Protein 9K2H (pdb70)

Secondary structure (DSSP, 8-state):
-HHHHHHHHHHHHHHHHHHHHHHHHHHHHHHHHHH-HHHHHHHHHHHHHHTT-BPPPHHHHHHHHHHHHHHHHHH--HHHHHHHHHHHHT--HHHHHHHHHHHHHHTT--S-----HHHHHHHHHHHHSS--HHHHHHHHHTSGGGBHHHHHHHHHHHHHTS--HHHHHHHHHHHHHHHH-TTHHHHHHHTTT-

Radius of gyration: 16.7 Å; Cα contacts (8 Å, |Δi|>4): 243; chains: 1; bounding box: 49×32×44 Å

B-factor: mean 91.22, std 23.91, range [51.84, 195.27]

Foldseek 3Di:
DVVVVVVVVVVVVVVLLVVLVVLLVVLLVVCCVQQRDLLSVLLVVLLVLQQPAFWDDLVQLVVLVVVVVVVCCVPDDLVLLVLLLVQLVQFDQVQLQSQLQSQLSNSPNPDDADRPNVLSVVVSVCSNPVDCSVSSVVLQVQQVVRRLSSNSSSLSSSVVRGPSHLVSSLSSSCSSCSTRPSPSNVVSCVSPVD

Organism: Shigella sonnei (NCBI:txid624)

Solvent-accessible surface area: 9493 Å² total; per-residue (Å²): 143,110,172,85,44,76,82,113,103,109,123,87,82,92,40,62,76,111,77,0,92,133,31,13,40,45,1,35,136,51,2,122,112,80,33,26,132,118,0,3,67,10,0,87,87,0,2,76,51,0,74,88,82,104,3,48,46,22,85,70,0,14,78,9,3,57,144,3,51,76,46,2,59,164,156,51,78,83,128,44,12,92,64,6,0,145,18,0,74,73,10,67,77,94,110,1,10,74,22,5,77,31,0,0,53,22,7,57,18,141,34,186,19,106,53,38,44,54,0,0,52,17,2,18,111,0,1,72,74,61,89,9,140,53,3,0,76,64,1,58,80,15,7,60,77,84,25,0,6,1,0,0,0,1,0,2,0,0,4,52,27,8,103,9,32,66,22,0,0,0,4,6,1,0,2,2,0,0,0,0,37,63,146,15,15,88,68,0,11,121,34,17,57,87

Nearest PDB structures (foldseek):
  9k2h-assembly1_A  TM=1.005E+00  e=9.685E-27  Shigella flexneri 2b
  6thk-assembly1_A  TM=9.189E-01  e=2.395E-13  Pseudomonas aeruginosa PAO1
  1cii-assembly1_A  TM=9.246E-01  e=3.395E-12  Escherichia coli
  2i88-assembly1_A  TM=9.229E-01  e=9.626E-10  Escherichia coli
  3few-assembly1_X  TM=7.594E-01  e=4.292E-05  Escherichia coli

Sequence (194 aa):
NQKIAEEKRKRDEINMVKDAIKLTSDFYRTIYDEFGKQASELAKELASVSQGKQIKSVDDALNAFDKFRNNLNKKYNIQDRMAISKALEAINQVHMAENFKLFSKAFGFTGKVIDRYDVAVELQKAVKTDNWRPFFVKLESLAAGRAASAVTAWAFSVMLGTPVGILGFAIIMAAVSALVNDKFIEQVNKLIGI

InterPro domains:
  IPR000293 Channel forming colicin, C-terminal cytotoxic [PF01024] (440-623)
  IPR000293 Channel forming colicin, C-terminal cytotoxic [PR00280] (484-499)
  IPR000293 Channel forming colicin, C-terminal cytotoxic [PR00280] (503-519)
  IPR000293 Channel forming colicin, C-terminal cytotoxic [PR00280] (561-574)
  IPR000293 Channel forming colicin, C-terminal cytotoxic [PR00280] (575-593)
  IPR000293 Channel forming colicin, C-terminal cytotoxic [PS00276] (561-572)
  IPR014739 Channel forming colicin, N-terminal domain superfamily [SSF58096] (23-448)
  IPR014740 Channel forming colicin, central receptor recognition [PF11504] (282-353)
  IPR038283 Channel forming colicin, C-terminal domain superfamily [G3DSA:1.10.490.30] (468-623)

Structure (mmCIF, N/CA/C/O backbone):
data_9K2H
#
_entry.id   9K2H
#
_cell.length_a   90.742
_cell.length_b   90.742
_cell.length_c   113.391
_cell.angle_alpha   90.000
_cell.angle_beta   90.000
_cell.angle_gamma   90.000
#
_symmetry.space_group_name_H-M   'I 41'
#
loop_
_atom_site.group_PDB
_atom_site.id
_atom_site.type_symbol
_atom_site.label_atom_id
_atom_site.label_alt_id
_atom_site.label_comp_id
_atom_site.label_asym_id
_atom_site.label_entity_id
_atom_site.label_seq_id
_atom_site.pdbx_PDB_ins_code
_atom_site.Cartn_x
_atom_site.Cartn_y
_atom_site.Cartn_z
_atom_site.occupancy
_atom_site.B_iso_or_equiv
_atom_site.auth_seq_id
_atom_site.auth_comp_id
_atom_site.auth_asym_id
_atom_site.auth_atom_id
_atom_site.pdbx_PDB_model_num
ATOM 1 N N . ASN A 1 2 ? -15.25802 -2.96735 -45.88921 1.000 185.02460 433 ASN A N 1
ATOM 2 C CA . ASN A 1 2 ? -15.08830 -3.43181 -44.51853 1.000 183.26228 433 ASN A CA 1
ATOM 3 C C . ASN A 1 2 ? -13.62289 -3.37321 -44.06571 1.000 186.37828 433 ASN A C 1
ATOM 4 O O . ASN A 1 2 ? -13.26736 -3.91356 -43.00888 1.000 187.74231 433 ASN A O 1
ATOM 9 N N . GLN A 1 3 ? -12.76656 -2.73161 -44.86955 1.000 188.60558 434 GLN A N 1
ATOM 10 C CA . GLN A 1 3 ? -11.39955 -2.46398 -44.42054 1.000 188.30912 434 GLN A CA 1
ATOM 11 C C . GLN A 1 3 ? -11.39706 -1.43924 -43.28976 1.000 185.92634 434 GLN A C 1
ATOM 12 O O . GLN A 1 3 ? -10.57496 -1.52304 -42.36560 1.000 181.12414 434 GLN A O 1
ATOM 18 N N . LYS A 1 4 ? -12.33186 -0.48031 -43.34289 1.000 186.18406 435 LYS A N 1
ATOM 19 C CA . LYS A 1 4 ? -12.51376 0.48734 -42.26281 1.000 178.40542 435 LYS A CA 1
ATOM 20 C C . LYS A 1 4 ? -12.69838 -0.21199 -40.92060 1.000 174.34885 435 LYS A C 1
ATOM 21 O O . LYS A 1 4 ? -12.04185 0.12875 -39.93139 1.000 175.60068 435 LYS A O 1
ATOM 27 N N . ILE A 1 5 ? -13.58042 -1.21328 -40.88148 1.000 174.14817 436 ILE A N 1
ATOM 28 C CA . ILE A 1 5 ? -13.85059 -1.95731 -39.65248 1.000 171.44670 436 ILE A CA 1
ATOM 29 C C . ILE A 1 5 ? -12.63181 -2.78427 -39.24379 1.000 171.02869 436 ILE A C 1
ATOM 30 O O . ILE A 1 5 ? -12.31900 -2.92024 -38.04830 1.000 166.70823 436 ILE A O 1
ATOM 35 N N . ALA A 1 6 ? -11.90969 -3.32647 -40.23266 1.000 170.80822 437 ALA A N 1
ATOM 36 C CA . ALA A 1 6 ? -10.77842 -4.20497 -39.94663 1.000 168.26895 437 ALA A CA 1
ATOM 37 C C . ALA A 1 6 ? -9.60858 -3.44129 -39.33927 1.000 164.74608 437 ALA A C 1
ATOM 38 O O . ALA A 1 6 ? -8.99320 -3.91304 -38.37975 1.000 160.36510 437 ALA A O 1
ATOM 40 N N . GLU A 1 7 ? -9.26880 -2.27722 -39.89771 1.000 168.89327 438 GLU A N 1
ATOM 41 C CA . GLU A 1 7 ? -8.24651 -1.43351 -39.28402 1.000 167.93329 438 GLU A CA 1
ATOM 42 C C . GLU A 1 7 ? -8.61153 -1.07530 -37.84722 1.000 164.70757 438 GLU A C 1
ATOM 43 O O . GLU A 1 7 ? -7.74650 -1.06640 -36.95994 1.000 156.18033 438 GLU A O 1
ATOM 49 N N . GLU A 1 8 ? -9.88704 -0.75889 -37.60908 1.000 174.41742 439 GLU A N 1
ATOM 50 C CA . GLU A 1 8 ? -10.34374 -0.40981 -36.27050 1.000 168.52336 439 GLU A CA 1
ATOM 51 C C . GLU A 1 8 ? -10.11044 -1.55779 -35.29846 1.000 168.15127 439 GLU A C 1
ATOM 52 O O . GLU A 1 8 ? -9.56907 -1.35915 -34.20280 1.000 163.14226 439 GLU A O 1
ATOM 58 N N . LYS A 1 9 ? -10.51873 -2.77141 -35.68281 1.000 163.79980 440 LYS A N 1
ATOM 59 C CA . LYS A 1 9 ? -10.33489 -3.91627 -34.79383 1.000 157.03593 440 LYS A CA 1
ATOM 60 C C . LYS A 1 9 ? -8.86174 -4.25742 -34.61929 1.000 144.73288 440 LYS A C 1
ATOM 61 O O . LYS A 1 9 ? -8.44577 -4.67131 -33.53502 1.000 141.65079 440 LYS A O 1
ATOM 67 N N . ARG A 1 10 ? -8.05791 -4.08055 -35.66915 1.000 149.31229 441 ARG A N 1
ATOM 68 C CA . ARG A 1 10 ? -6.62381 -4.33429 -35.56608 1.000 147.64660 441 ARG A CA 1
ATOM 69 C C . ARG A 1 10 ? -5.98000 -3.40166 -34.54968 1.000 146.11318 441 ARG A C 1
ATOM 70 O O . ARG A 1 10 ? -5.19064 -3.83225 -33.69691 1.000 144.26286 441 ARG A O 1
ATOM 78 N N . LYS A 1 11 ? -6.32832 -2.11618 -34.60894 1.000 152.14611 442 LYS A N 1
ATOM 79 C CA . LYS A 1 11 ? -5.73968 -1.16772 -33.67321 1.000 148.50277 442 LYS A CA 1
ATOM 80 C C . LYS A 1 11 ? -6.25853 -1.39469 -32.25257 1.000 143.52945 442 LYS A C 1
ATOM 81 O O . LYS A 1 11 ? -5.47770 -1.33132 -31.29384 1.000 139.84186 442 LYS A O 1
ATOM 87 N N . ARG A 1 12 ? -7.56027 -1.68794 -32.08973 1.000 141.28950 443 ARG A N 1
ATOM 88 C CA . ARG A 1 12 ? -8.08141 -1.95702 -30.74681 1.000 134.24084 443 ARG A CA 1
ATOM 89 C C . ARG A 1 12 ? -7.42465 -3.19362 -30.14151 1.000 127.12709 443 ARG A C 1
ATOM 90 O O . ARG A 1 12 ? -7.09622 -3.20638 -28.95029 1.000 128.83736 443 ARG A O 1
ATOM 98 N N . ASP A 1 13 ? -7.17421 -4.22341 -30.95228 1.000 132.35153 444 ASP A N 1
ATOM 99 C CA . ASP A 1 13 ? -6.51414 -5.41928 -30.43677 1.000 127.76309 444 ASP A CA 1
ATOM 100 C C . ASP A 1 13 ? -5.05615 -5.15283 -30.09252 1.000 123.80439 444 ASP A C 1
ATOM 101 O O . ASP A 1 13 ? -4.55504 -5.66640 -29.08669 1.000 118.16282 444 ASP A O 1
ATOM 106 N N . GLU A 1 14 ? -4.34889 -4.36952 -30.91551 1.000 126.14712 445 GLU A N 1
ATOM 107 C CA . GLU A 1 14 ? -2.96137 -4.05237 -30.58268 1.000 127.44233 445 GLU A CA 1
ATOM 108 C C . GLU A 1 14 ? -2.88169 -3.23524 -29.29664 1.000 123.12407 445 GLU A C 1
ATOM 109 O O . GLU A 1 14 ? -2.00413 -3.46678 -28.45136 1.000 120.67756 445 GLU A O 1
ATOM 115 N N . ILE A 1 15 ? -3.81183 -2.29422 -29.11747 1.000 125.32664 446 ILE A N 1
ATOM 116 C CA . ILE A 1 15 ? -3.86142 -1.51097 -27.88325 1.000 119.75445 446 ILE A CA 1
ATOM 117 C C . ILE A 1 15 ? -4.08454 -2.41665 -26.68070 1.000 110.82081 446 ILE A C 1
ATOM 118 O O . ILE A 1 15 ? -3.35847 -2.34381 -25.68363 1.000 108.82999 446 ILE A O 1
ATOM 123 N N . ASN A 1 16 ? -5.11807 -3.25762 -26.74259 1.000 111.18485 447 ASN A N 1
ATOM 124 C CA . ASN A 1 16 ? -5.40339 -4.14130 -25.62324 1.000 104.22694 447 ASN A CA 1
ATOM 125 C C . ASN A 1 16 ? -4.26805 -5.11627 -25.38763 1.000 107.66111 447 ASN A C 1
ATOM 126 O O . ASN A 1 16 ? -4.05574 -5.54985 -24.25536 1.000 107.39992 447 ASN A O 1
ATOM 131 N N . MET A 1 17 ? -3.51084 -5.45442 -26.43083 1.000 109.79705 448 MET A N 1
ATOM 132 C CA . MET A 1 17 ? -2.32066 -6.27096 -26.22771 1.000 107.01021 448 MET A CA 1
ATOM 133 C C . MET A 1 17 ? -1.28219 -5.51603 -25.41346 1.000 100.10750 448 MET A C 1
ATOM 134 O O . MET A 1 17 ? -0.68062 -6.08007 -24.49148 1.000 99.38393 448 MET A O 1
ATOM 139 N N . VAL A 1 18 ? -1.06380 -4.23837 -25.73575 1.000 101.00248 449 VAL A N 1
ATOM 140 C CA . VAL A 1 18 ? -0.14365 -3.43170 -24.93308 1.000 103.06697 449 VAL A CA 1
ATOM 141 C C . VAL A 1 18 ? -0.63055 -3.33964 -23.48504 1.000 103.09123 449 VAL A C 1
ATOM 142 O O . VAL A 1 18 ? 0.16135 -3.42748 -22.52748 1.000 98.54877 449 VAL A O 1
ATOM 146 N N . LYS A 1 19 ? -1.94067 -3.15975 -23.30675 1.000 102.86406 450 LYS A N 1
ATOM 147 C CA . LYS A 1 19 ? -2.51371 -3.09634 -21.96561 1.000 100.95369 450 LYS A CA 1
ATOM 148 C C . LYS A 1 19 ? -2.23018 -4.38322 -21.19197 1.000 99.06591 450 LYS A C 1
ATOM 149 O O . LYS A 1 19 ? -1.75631 -4.34452 -20.04638 1.000 105.09666 450 LYS A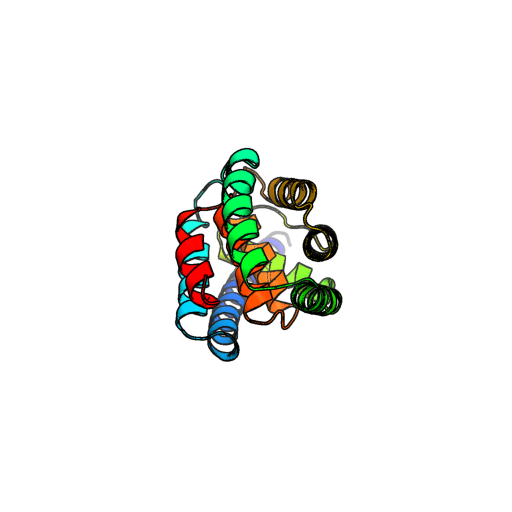 O 1
ATOM 155 N N . ASP A 1 20 ? -2.47937 -5.53640 -21.81806 1.000 97.09639 451 ASP A N 1
ATOM 156 C CA . ASP A 1 20 ? -2.18972 -6.81171 -21.16662 1.000 97.76117 451 ASP A CA 1
ATOM 157 C C . ASP A 1 20 ? -0.70910 -6.95101 -20.85285 1.000 96.11358 451 ASP A C 1
ATOM 158 O O . ASP A 1 20 ? -0.34456 -7.50822 -19.81477 1.000 95.85934 451 ASP A O 1
ATOM 163 N N . ALA A 1 21 ? 0.15836 -6.48076 -21.75396 1.000 96.92424 452 ALA A N 1
ATOM 164 C CA . ALA A 1 21 ? 1.59651 -6.55995 -21.51188 1.000 97.79014 452 ALA A CA 1
ATOM 165 C C . ALA A 1 21 ? 1.98754 -5.78483 -20.25219 1.000 97.81538 452 ALA A C 1
ATOM 166 O O . ALA A 1 21 ? 2.77246 -6.27053 -19.42343 1.000 93.12403 452 ALA A O 1
ATOM 168 N N . ILE A 1 22 ? 1.43009 -4.58549 -20.08143 1.000 97.87612 453 ILE A N 1
ATOM 169 C CA . ILE A 1 22 ? 1.73000 -3.80948 -18.88088 1.000 98.30717 453 ILE A CA 1
ATOM 170 C C . ILE A 1 22 ? 1.19659 -4.51703 -17.63763 1.000 101.89722 453 ILE A C 1
ATOM 171 O O . ILE A 1 22 ? 1.86954 -4.56877 -16.59111 1.000 102.10785 453 ILE A O 1
ATOM 176 N N . LYS A 1 23 ? -0.02291 -5.06600 -17.72396 1.000 100.30897 454 LYS A N 1
ATOM 177 C CA . LYS A 1 23 ? -0.58092 -5.77326 -16.57097 1.000 99.65740 454 LYS A CA 1
ATOM 178 C C . LYS A 1 23 ? 0.27154 -6.98454 -16.21373 1.000 97.93355 454 LYS A C 1
ATOM 179 O O . LYS A 1 23 ? 0.51617 -7.26356 -15.03307 1.000 100.19673 454 LYS A O 1
ATOM 185 N N . LEU A 1 24 ? 0.75716 -7.69481 -17.22922 1.000 96.65623 455 LEU A N 1
ATOM 186 C CA . LEU A 1 24 ? 1.58380 -8.86847 -16.99869 1.000 93.09470 455 LEU A CA 1
ATOM 187 C C . LEU A 1 24 ? 2.90144 -8.49163 -16.35233 1.000 93.96037 455 LEU A C 1
ATOM 188 O O . LEU A 1 24 ? 3.37500 -9.19568 -15.45883 1.000 95.62691 455 LEU A O 1
ATOM 193 N N . THR A 1 25 ? 3.51259 -7.38246 -16.77931 1.000 92.58454 456 THR A N 1
ATOM 194 C CA . THR A 1 25 ? 4.79958 -7.02315 -16.18611 1.000 93.78226 456 THR A CA 1
ATOM 195 C C . THR A 1 25 ? 4.63752 -6.55530 -14.73982 1.000 101.16909 456 THR A C 1
ATOM 196 O O . THR A 1 25 ? 5.47516 -6.87168 -13.88009 1.000 99.97532 456 THR A O 1
ATOM 200 N N . SER A 1 26 ? 3.56724 -5.81014 -14.44533 1.000 100.50751 457 SER A N 1
ATOM 201 C CA . SER A 1 26 ? 3.34707 -5.37645 -13.06655 1.000 100.19735 457 SER A CA 1
ATOM 202 C C . SER A 1 26 ? 3.06202 -6.56150 -12.15106 1.000 102.93610 457 SER A C 1
ATOM 203 O O . SER A 1 26 ? 3.60669 -6.64506 -11.03562 1.000 104.28589 457 SER A O 1
ATOM 206 N N . ASP A 1 27 ? 2.21467 -7.49331 -12.60645 1.000 102.14317 458 ASP A N 1
ATOM 207 C CA . ASP A 1 27 ? 2.01705 -8.72464 -11.85238 1.000 99.19992 458 ASP A CA 1
ATOM 208 C C . ASP A 1 27 ? 3.31173 -9.51007 -11.72561 1.000 96.08555 458 ASP A C 1
ATOM 209 O O . ASP A 1 27 ? 3.54597 -10.15562 -10.70057 1.000 99.36152 458 ASP A O 1
ATOM 214 N N . PHE A 1 28 ? 4.17687 -9.44813 -12.73590 1.000 94.46937 459 PHE A N 1
ATOM 215 C CA . PHE A 1 28 ? 5.44169 -10.16236 -12.65331 1.000 92.83637 459 PHE A CA 1
ATOM 216 C C . PHE A 1 28 ? 6.32292 -9.58589 -11.55251 1.000 94.92209 459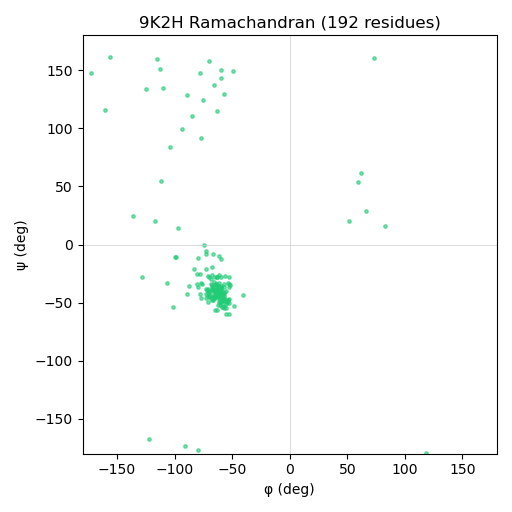 PHE A C 1
ATOM 217 O O . PHE A 1 28 ? 6.92681 -10.32854 -10.76434 1.000 91.01930 459 PHE A O 1
ATOM 225 N N . TYR A 1 29 ? 6.42340 -8.25871 -11.49530 1.000 98.19997 460 TYR A N 1
ATOM 226 C CA . TYR A 1 29 ? 7.27270 -7.65056 -10.47718 1.000 98.85787 460 TYR A CA 1
ATOM 227 C C . TYR A 1 29 ? 6.71225 -7.89307 -9.08238 1.000 100.71218 460 TYR A C 1
ATOM 228 O O . TYR A 1 29 ? 7.47765 -8.11466 -8.13170 1.000 99.52604 460 TYR A O 1
ATOM 237 N N . ARG A 1 30 ? 5.37705 -7.87958 -8.94186 1.000 104.20128 461 ARG A N 1
ATOM 238 C CA . ARG A 1 30 ? 4.77520 -8.22834 -7.65277 1.000 105.22733 461 ARG A CA 1
ATOM 239 C C . ARG A 1 30 ? 5.07822 -9.67968 -7.27837 1.000 106.90366 461 ARG A C 1
ATOM 240 O O . ARG A 1 30 ? 5.40876 -9.97753 -6.12589 1.000 106.94924 461 ARG A O 1
ATOM 248 N N . THR A 1 31 ? 4.99649 -10.59593 -8.24621 1.000 97.21048 462 THR A N 1
ATOM 249 C CA . THR A 1 31 ? 5.34880 -11.99172 -7.99725 1.000 94.85098 462 THR A CA 1
ATOM 250 C C . THR A 1 31 ? 6.78581 -12.11231 -7.49095 1.000 93.30112 462 THR A C 1
ATOM 251 O O . THR A 1 31 ? 7.04883 -12.71356 -6.43968 1.000 92.64295 462 THR A O 1
ATOM 255 N N . ILE A 1 32 ? 7.73189 -11.54736 -8.24912 1.000 95.75241 463 ILE A N 1
ATOM 256 C CA . ILE A 1 32 ? 9.14634 -11.63130 -7.88395 1.000 92.08375 463 ILE A CA 1
ATOM 257 C C . ILE A 1 32 ? 9.37131 -11.05144 -6.49632 1.000 91.17880 463 ILE A C 1
ATOM 258 O O . ILE A 1 32 ? 10.13595 -11.59982 -5.69005 1.000 90.12399 463 ILE A O 1
ATOM 263 N N . TYR A 1 33 ? 8.70179 -9.93871 -6.19186 1.000 92.55888 464 TYR A N 1
ATOM 264 C CA . TYR A 1 33 ? 8.77034 -9.38652 -4.84648 1.000 91.74515 464 TYR A CA 1
ATOM 265 C C . TYR A 1 33 ? 8.28225 -10.39417 -3.81640 1.000 90.81457 464 TYR A C 1
ATOM 266 O O . TYR A 1 33 ? 8.90523 -10.55901 -2.76384 1.000 93.10162 464 TYR A O 1
ATOM 275 N N . ASP A 1 34 ? 7.18980 -11.10378 -4.11713 1.000 90.56459 465 ASP A N 1
ATOM 276 C C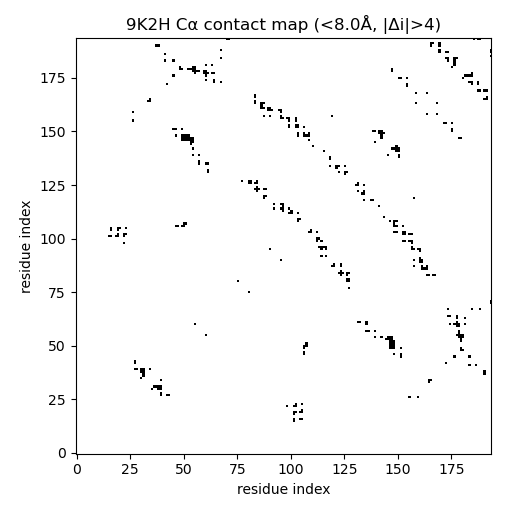A . ASP A 1 34 ? 6.56328 -11.95919 -3.11001 1.000 88.36028 465 ASP A CA 1
ATOM 277 C C . ASP A 1 34 ? 7.38845 -13.20609 -2.81390 1.000 90.61410 465 ASP A C 1
ATOM 278 O O . ASP A 1 34 ? 7.45704 -13.63553 -1.65490 1.000 101.20652 465 ASP A O 1
ATOM 283 N N . GLU A 1 35 ? 7.99417 -13.82616 -3.83449 1.000 92.01804 466 GLU A N 1
ATOM 284 C CA . GLU A 1 35 ? 8.72469 -15.07117 -3.58745 1.000 90.75886 466 GLU A CA 1
ATOM 285 C C . GLU A 1 35 ? 10.23420 -14.89284 -3.47481 1.000 89.01438 466 GLU A C 1
ATOM 286 O O . GLU A 1 35 ? 10.91766 -15.83310 -3.04028 1.000 87.34572 466 GLU A O 1
ATOM 292 N N . PHE A 1 36 ? 10.76309 -13.71652 -3.81932 1.000 82.46514 467 PHE A N 1
ATOM 293 C CA . PHE A 1 36 ? 12.20718 -13.51911 -3.81842 1.000 82.71687 467 PHE A CA 1
ATOM 294 C C . PHE A 1 36 ? 12.61716 -12.27889 -3.02875 1.000 80.62936 467 PHE A C 1
ATOM 295 O O . PHE A 1 36 ? 13.73216 -12.21849 -2.49995 1.000 77.79533 467 PHE A O 1
ATOM 303 N N . GLY A 1 37 ? 11.75268 -11.28028 -2.94764 1.000 77.98039 468 GLY A N 1
ATOM 304 C CA . GLY A 1 37 ? 11.99463 -10.15567 -2.06547 1.000 84.18080 468 GLY A CA 1
ATOM 305 C C . GLY A 1 37 ? 12.11426 -8.84000 -2.81043 1.000 90.15365 468 GLY A C 1
ATOM 306 O O . GLY A 1 37 ? 11.99748 -8.75743 -4.02889 1.000 93.45724 468 GLY A O 1
ATOM 307 N N . LYS A 1 38 ? 12.34796 -7.78069 -2.01638 1.000 100.62247 469 LYS A N 1
ATOM 308 C CA . LYS A 1 38 ? 12.43325 -6.42983 -2.56960 1.000 98.52061 469 LYS A CA 1
ATOM 309 C C . LYS A 1 38 ? 13.60137 -6.30741 -3.54248 1.000 98.92462 469 LYS A C 1
ATOM 310 O O . LYS A 1 38 ? 13.42234 -5.93847 -4.71197 1.000 98.20331 469 LYS A O 1
ATOM 316 N N . GLN A 1 39 ? 14.80919 -6.62096 -3.07043 1.000 97.49656 470 GLN A N 1
ATOM 317 C CA . GLN A 1 39 ? 15.98612 -6.46832 -3.90820 1.000 92.90251 470 GLN A CA 1
ATOM 318 C C . GLN A 1 39 ? 15.82780 -7.19885 -5.22867 1.000 92.67539 470 GLN A C 1
ATOM 319 O O . GLN A 1 39 ? 16.28570 -6.69937 -6.25469 1.000 95.42492 470 GLN A O 1
ATOM 325 N N . ALA A 1 40 ? 15.11808 -8.33171 -5.24226 1.000 92.57973 471 ALA A N 1
ATOM 326 C CA . ALA A 1 40 ? 14.99097 -9.11498 -6.47018 1.000 84.02695 471 ALA A CA 1
ATOM 327 C C . ALA A 1 40 ? 14.10930 -8.40762 -7.48706 1.000 94.30676 471 ALA A C 1
ATOM 328 O O . ALA A 1 40 ? 14.47572 -8.28998 -8.66386 1.000 97.99674 471 ALA A O 1
ATOM 330 N N . SER A 1 41 ? 12.92620 -7.95568 -7.06392 1.000 95.20406 472 SER A N 1
ATOM 331 C CA . SER A 1 41 ? 12.06510 -7.22349 -7.98752 1.000 95.94487 472 SER A CA 1
ATOM 332 C C . SER A 1 41 ? 12.73163 -5.93379 -8.44504 1.000 95.69670 472 SER A C 1
ATOM 333 O O . SER A 1 41 ? 12.58075 -5.53481 -9.60358 1.000 99.06339 472 SER A O 1
ATOM 336 N N . GLU A 1 42 ? 13.50415 -5.28954 -7.56414 1.000 103.46199 473 GLU A N 1
ATOM 337 C CA . GLU A 1 42 ? 14.22799 -4.09132 -7.97303 1.000 104.46345 473 GLU A CA 1
ATOM 338 C C . GLU A 1 42 ? 15.30199 -4.41940 -9.00781 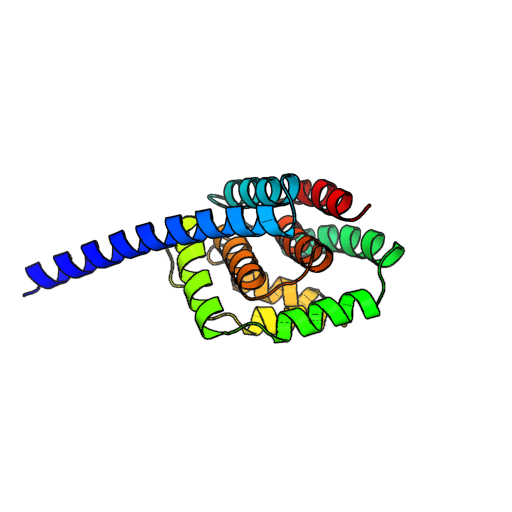1.000 108.18944 473 GLU A C 1
ATOM 339 O O . GLU A 1 42 ? 15.49080 -3.66875 -9.97332 1.000 109.95759 473 GLU A O 1
ATOM 345 N N . LEU A 1 43 ? 16.00000 -5.54710 -8.83774 1.000 99.73911 474 LEU A N 1
ATOM 346 C CA . LEU A 1 43 ? 16.95896 -6.00006 -9.84466 1.000 98.22002 474 LEU A CA 1
ATOM 347 C C . LEU A 1 43 ? 16.28417 -6.22238 -11.18378 1.000 93.11656 474 LEU A C 1
ATOM 348 O O . LEU A 1 43 ? 16.77118 -5.76473 -12.22211 1.000 89.54149 474 LEU A O 1
ATOM 353 N N . ALA A 1 44 ? 15.17823 -6.96473 -11.17494 1.000 94.74322 475 ALA A N 1
ATOM 354 C CA . ALA A 1 44 ? 14.47639 -7.27436 -12.41398 1.000 91.67815 475 ALA A CA 1
ATOM 355 C C . ALA A 1 44 ? 14.00233 -6.00531 -13.10492 1.000 92.08566 475 ALA A C 1
ATOM 356 O O . ALA A 1 44 ? 14.08454 -5.89178 -14.33439 1.000 91.46147 475 ALA A O 1
ATOM 358 N N . LYS A 1 45 ? 13.52616 -5.03082 -12.32654 1.000 91.96804 476 LYS A N 1
ATOM 359 C CA . LYS A 1 45 ? 13.06580 -3.77661 -12.90580 1.000 90.38281 476 LYS A CA 1
ATOM 360 C C . LYS A 1 45 ? 14.22633 -3.00101 -13.52268 1.000 95.04457 476 LYS A C 1
ATOM 361 O O . LYS A 1 45 ? 14.11945 -2.49243 -14.65055 1.000 96.28559 476 LYS A O 1
ATOM 367 N N . GLU A 1 46 ? 15.35032 -2.90243 -12.80328 1.000 98.98419 477 GLU A N 1
ATOM 368 C CA . GLU A 1 46 ? 16.49266 -2.17740 -13.35210 1.000 99.54454 477 GLU A CA 1
ATOM 369 C C . GLU A 1 46 ? 17.00386 -2.83826 -14.61685 1.000 100.23152 477 GLU A C 1
ATOM 370 O O . GLU A 1 46 ? 17.41074 -2.15396 -15.55831 1.000 100.22574 477 GLU A O 1
ATOM 376 N N . LEU A 1 47 ? 17.01797 -4.17159 -14.64525 1.000 95.66627 478 LEU A N 1
ATOM 377 C CA . LEU A 1 47 ? 17.56469 -4.87446 -15.79754 1.000 90.76308 478 LEU A CA 1
ATOM 378 C C . LEU A 1 47 ? 16.64179 -4.76987 -16.99815 1.000 90.55404 478 LEU A C 1
ATOM 379 O O . LEU A 1 47 ? 17.10921 -4.63677 -18.13420 1.000 90.84497 478 LEU A O 1
ATOM 384 N N . ALA A 1 48 ? 15.33092 -4.82659 -16.77314 1.000 87.14697 479 ALA A N 1
ATOM 385 C CA . ALA A 1 48 ? 14.41299 -4.60348 -17.87811 1.000 86.20710 479 ALA A CA 1
ATOM 386 C C . ALA A 1 48 ? 14.51486 -3.17207 -18.39056 1.000 92.54732 479 ALA A C 1
ATOM 387 O O . ALA A 1 48 ? 14.34599 -2.92324 -19.58867 1.000 100.95582 479 ALA A O 1
ATOM 389 N N . SER A 1 49 ? 14.81253 -2.21370 -17.51364 1.000 92.87438 480 SER A N 1
ATOM 390 C CA . SER A 1 49 ? 15.00515 -0.84532 -18.00224 1.000 98.54870 480 SER A CA 1
ATOM 391 C C . SER A 1 49 ? 16.30060 -0.71122 -18.79864 1.000 96.76086 480 SER A C 1
ATOM 392 O O . SER A 1 49 ? 16.32802 -0.07205 -19.85864 1.000 92.36016 480 SER A O 1
ATOM 395 N N . VAL A 1 50 ? 17.38267 -1.29836 -18.28678 1.000 100.51299 481 VAL A N 1
ATOM 396 C CA . VAL A 1 50 ? 18.67028 -1.29495 -18.97412 1.000 100.77393 481 VAL A CA 1
ATOM 397 C C . VAL A 1 50 ? 18.55251 -1.97146 -20.33727 1.000 103.29265 481 VAL A C 1
ATOM 398 O O . VAL A 1 50 ? 19.17751 -1.54217 -21.31713 1.000 105.07016 481 VAL A O 1
ATOM 402 N N . SER A 1 51 ? 17.72823 -3.01748 -20.43330 1.000 97.23201 482 SER A N 1
ATOM 403 C CA . SER A 1 51 ? 17.68094 -3.78519 -21.66973 1.000 94.27548 482 SER A CA 1
ATOM 404 C C . SER A 1 51 ? 16.82696 -3.10493 -22.74087 1.000 96.98805 482 SER A C 1
ATOM 405 O O . SER A 1 51 ? 17.16600 -3.16508 -23.93139 1.000 103.87625 482 SER A O 1
ATOM 408 N N . GLN A 1 52 ? 15.72533 -2.45985 -22.35743 1.000 92.94468 483 GLN A N 1
ATOM 409 C CA . GLN A 1 52 ? 14.99101 -1.64682 -23.31977 1.000 100.71625 483 GLN A CA 1
ATOM 410 C C . GLN A 1 52 ? 15.91254 -0.58464 -23.90618 1.000 104.11608 483 GLN A C 1
ATOM 411 O O . GLN A 1 52 ? 16.58337 0.14851 -23.17379 1.000 106.21803 483 GLN A O 1
ATOM 417 N N . GLY A 1 53 ? 15.94203 -0.49269 -25.22802 1.000 107.46388 484 GLY A N 1
ATOM 418 C CA . GLY A 1 53 ? 16.86076 0.43746 -25.85481 1.000 112.67846 484 GLY A CA 1
ATOM 419 C C . GLY A 1 53 ? 18.30590 0.14743 -25.48791 1.000 112.39247 484 GLY A C 1
ATOM 420 O O . GLY A 1 53 ? 19.02887 1.01312 -24.97523 1.000 112.01759 484 GLY A O 1
ATOM 421 N N . LYS A 1 54 ? 18.72199 -1.09479 -25.71733 1.000 110.46816 485 LYS A N 1
ATOM 422 C CA . LYS A 1 54 ? 20.12304 -1.46041 -25.62352 1.000 108.98416 485 LYS A CA 1
ATOM 423 C C . LYS A 1 54 ? 20.35276 -2.70389 -26.47187 1.000 105.89828 485 LYS A C 1
ATOM 424 O O . LYS A 1 54 ? 19.41977 -3.43795 -26.82514 1.000 98.31401 485 LYS A O 1
ATOM 430 N N . GLN A 1 55 ? 21.62512 -2.91688 -26.78494 1.000 110.71491 486 GLN A N 1
ATOM 431 C CA . GLN A 1 55 ? 22.10686 -3.98171 -27.64871 1.000 105.77918 486 GLN A CA 1
ATOM 432 C C . GLN A 1 55 ? 22.86260 -4.99148 -26.79430 1.000 104.22089 486 GLN A C 1
ATOM 433 O O . GLN A 1 55 ? 23.66795 -4.60212 -25.94194 1.000 106.96217 486 GLN A O 1
ATOM 439 N N . ILE A 1 56 ? 22.59598 -6.28119 -27.00708 1.000 93.97057 487 ILE A N 1
ATOM 440 C CA . ILE A 1 56 ? 23.30132 -7.30083 -26.24057 1.000 95.52829 487 ILE A CA 1
ATOM 441 C C . ILE A 1 56 ? 24.80920 -7.19797 -26.47912 1.000 93.84637 487 ILE A C 1
ATOM 442 O O . ILE A 1 56 ? 25.27164 -6.76745 -27.54452 1.000 92.44455 487 ILE A O 1
ATOM 447 N N . LYS A 1 57 ? 25.58279 -7.59010 -25.47059 1.000 89.77628 488 LYS A N 1
ATOM 448 C CA . LYS A 1 57 ? 27.01482 -7.73239 -25.67192 1.000 93.30916 488 LYS A CA 1
ATOM 449 C C . LYS A 1 57 ? 27.28985 -8.92852 -26.58037 1.000 90.99821 488 LYS A C 1
ATOM 450 O O . LYS A 1 57 ? 26.46980 -9.84364 -26.70693 1.000 93.56999 488 LYS A O 1
ATOM 456 N N . SER A 1 58 ? 28.46459 -8.91776 -27.21175 1.000 89.41834 489 SER A N 1
ATOM 457 C CA . SER A 1 58 ? 28.94223 -10.10116 -27.91386 1.000 87.14095 489 SER A CA 1
ATOM 458 C C . SER A 1 58 ? 28.82943 -11.33642 -27.01967 1.000 88.86537 489 SER A C 1
ATOM 459 O O . SER A 1 58 ? 28.90000 -11.25100 -25.79357 1.000 89.26226 489 SER A O 1
ATOM 462 N N . VAL A 1 59 ? 28.61269 -12.49747 -27.63883 1.000 92.27164 490 VAL A N 1
ATOM 463 C CA . VAL A 1 59 ? 28.47642 -13.73145 -26.86236 1.000 88.12168 490 VAL A CA 1
ATOM 464 C C . VAL A 1 59 ? 29.77668 -14.05313 -26.13505 1.000 85.94531 490 VAL A C 1
ATOM 465 O O . VAL A 1 59 ? 29.77000 -14.60935 -25.02911 1.000 79.87005 490 VAL A O 1
ATOM 469 N N . ASP A 1 60 ? 30.91357 -13.74462 -26.76554 1.000 90.78361 491 ASP A N 1
ATOM 470 C CA . ASP A 1 60 ? 32.20772 -13.97805 -26.13327 1.000 91.82897 491 ASP A CA 1
ATOM 471 C C . ASP A 1 60 ? 32.26828 -13.27677 -24.78453 1.000 91.90518 491 ASP A C 1
ATOM 472 O O . ASP A 1 60 ? 32.61807 -13.88441 -23.76577 1.000 93.19905 491 ASP A O 1
ATOM 477 N N . ASP A 1 61 ? 31.87923 -12.00210 -24.75958 1.000 89.73803 492 ASP A N 1
ATOM 478 C CA . ASP A 1 61 ? 31.88528 -11.23416 -23.52350 1.000 85.83491 492 ASP A CA 1
ATOM 479 C C . ASP A 1 61 ? 30.84925 -11.75271 -22.52600 1.000 89.12521 492 ASP A C 1
ATOM 480 O O . ASP A 1 61 ? 31.11657 -11.80793 -21.31702 1.000 88.61756 492 ASP A O 1
ATOM 485 N N . ALA A 1 62 ? 29.67111 -12.15444 -23.01022 1.000 87.10428 493 ALA A N 1
ATOM 486 C CA . ALA A 1 62 ? 28.66607 -12.71829 -22.11542 1.000 86.03064 493 ALA A CA 1
ATOM 487 C C . ALA A 1 62 ? 29.19473 -13.96520 -21.41471 1.000 89.12392 493 ALA A C 1
ATOM 488 O O . ALA A 1 62 ? 28.91316 -14.19592 -20.23067 1.000 89.85991 493 ALA A O 1
ATOM 490 N N . LEU A 1 63 ? 29.97779 -14.77484 -22.12436 1.000 88.77435 494 LEU A N 1
ATOM 491 C CA . LEU A 1 63 ? 30.49473 -15.99848 -21.52462 1.000 85.68592 494 LEU A CA 1
ATOM 492 C C . LEU A 1 63 ? 31.66301 -15.72017 -20.59194 1.000 87.82603 494 LEU A C 1
ATOM 493 O O . LEU A 1 63 ? 31.74240 -16.32064 -19.51618 1.000 92.94817 494 LEU A O 1
ATOM 498 N N . ASN A 1 64 ? 32.58907 -14.83689 -20.98748 1.000 86.53722 495 ASN A N 1
ATOM 499 C CA . ASN A 1 64 ? 33.66347 -14.46612 -20.07331 1.000 88.94179 495 ASN A CA 1
ATOM 500 C C . ASN A 1 64 ? 33.09043 -13.84399 -18.80453 1.000 92.85454 495 ASN A C 1
ATOM 501 O O . ASN A 1 64 ? 33.57168 -14.12015 -17.69787 1.000 89.86326 495 ASN A O 1
ATOM 506 N N . ALA A 1 65 ? 32.01497 -13.06636 -18.94093 1.000 91.10125 496 ALA A N 1
ATOM 507 C CA . ALA A 1 65 ? 31.30940 -12.55754 -17.77237 1.000 83.66830 496 ALA A CA 1
ATOM 508 C C . ALA A 1 65 ? 30.63195 -13.68322 -17.00548 1.000 83.68193 496 ALA A C 1
ATOM 509 O O . ALA A 1 65 ? 30.74005 -13.76013 -15.78126 1.000 90.92257 496 ALA A O 1
ATOM 511 N N . PHE A 1 66 ? 29.91736 -14.56359 -17.70396 1.000 88.70535 497 PHE A N 1
ATOM 512 C CA . PHE A 1 66 ? 29.17938 -15.61457 -17.01164 1.000 83.42532 497 PHE A CA 1
ATOM 513 C C . PHE A 1 66 ? 30.11505 -16.62789 -16.37329 1.000 85.18759 497 PHE A C 1
ATOM 514 O O . PHE A 1 66 ? 29.77187 -17.21915 -15.34602 1.000 89.65580 497 PHE A O 1
ATOM 522 N N . ASP A 1 67 ? 31.29438 -16.84713 -16.95278 1.000 86.16845 498 ASP A N 1
ATOM 523 C CA . ASP A 1 67 ? 32.20570 -17.82053 -16.36347 1.000 89.39350 498 ASP A CA 1
ATOM 524 C C . ASP A 1 67 ? 32.63154 -17.38994 -14.97118 1.000 90.04436 498 ASP A C 1
ATOM 525 O O . ASP A 1 67 ? 32.75034 -18.22550 -14.06788 1.000 92.61509 498 ASP A O 1
ATOM 530 N N . LYS A 1 68 ? 32.85850 -16.08522 -14.78090 1.000 93.06785 499 LYS A N 1
ATOM 531 C CA . LYS A 1 68 ? 33.11306 -15.54682 -13.44774 1.000 85.76053 499 LYS A CA 1
ATOM 532 C C . LYS A 1 68 ? 31.98724 -15.92640 -12.49794 1.000 92.35022 499 LYS A C 1
ATOM 533 O O . LYS A 1 68 ? 32.22781 -16.42769 -11.39056 1.000 94.35532 499 LYS A O 1
ATOM 539 N N . PHE A 1 69 ? 30.74155 -15.70521 -12.92930 1.000 89.62613 500 PHE A N 1
ATOM 540 C CA . PHE A 1 69 ? 29.59523 -16.11095 -12.12787 1.000 85.42255 500 PHE A CA 1
ATOM 541 C C . PHE A 1 69 ? 29.62544 -17.60639 -11.87501 1.000 85.20024 500 PHE A C 1
ATOM 542 O O . PHE A 1 69 ? 29.48966 -18.06182 -10.73299 1.000 89.34683 500 PHE A O 1
ATOM 550 N N . ARG A 1 70 ? 29.84950 -18.37899 -12.93306 1.000 84.01929 501 ARG A N 1
ATOM 551 C CA . ARG A 1 70 ? 29.85723 -19.82704 -12.81833 1.000 89.67216 501 ARG A CA 1
ATOM 552 C C . ARG A 1 70 ? 30.86441 -20.30737 -11.77572 1.000 88.25446 501 ARG A C 1
ATOM 553 O O . ARG A 1 70 ? 30.66201 -21.35890 -11.15765 1.000 86.51903 501 ARG A O 1
ATOM 561 N N . ASN A 1 71 ? 31.92477 -19.53870 -11.52883 1.000 95.20998 502 ASN A N 1
ATOM 562 C CA . ASN A 1 71 ? 32.99277 -20.02892 -10.66422 1.000 98.14387 502 ASN A CA 1
ATOM 563 C C . ASN A 1 71 ? 32.76434 -19.71230 -9.19301 1.000 100.13790 502 ASN A C 1
ATOM 564 O O . ASN A 1 71 ? 33.01797 -20.57323 -8.34742 1.000 102.70466 502 ASN A O 1
ATOM 569 N N . ASN A 1 72 ? 32.30540 -18.49666 -8.85985 1.000 107.19941 503 ASN A N 1
ATOM 570 C CA . ASN A 1 72 ? 31.83872 -18.23743 -7.49820 1.000 109.56166 503 ASN A CA 1
ATOM 571 C C . ASN A 1 72 ? 30.67842 -19.15015 -7.14938 1.000 109.43275 503 ASN A C 1
ATOM 572 O O . ASN A 1 72 ? 30.60398 -19.67850 -6.03528 1.000 112.57386 503 ASN A O 1
ATOM 577 N N . LEU A 1 73 ? 29.75631 -19.34023 -8.09499 1.000 98.48269 504 LEU A N 1
ATOM 578 C CA . LEU A 1 73 ? 28.57409 -20.14477 -7.81983 1.000 92.97972 504 LEU A CA 1
ATOM 579 C C . LEU A 1 73 ? 28.95080 -21.57537 -7.47313 1.000 86.08829 504 LEU A C 1
ATOM 580 O O . LEU A 1 73 ? 28.40269 -22.15550 -6.52874 1.000 86.57936 504 LEU A O 1
ATOM 585 N N . ASN A 1 74 ? 29.88814 -22.15969 -8.21786 1.000 86.11377 505 ASN A N 1
ATOM 586 C CA . ASN A 1 74 ? 30.24874 -23.54568 -7.96553 1.000 82.75245 505 ASN A CA 1
ATOM 587 C C . ASN A 1 74 ? 31.06386 -23.71848 -6.68742 1.000 87.37201 505 ASN A C 1
ATOM 588 O O . ASN A 1 74 ? 31.32507 -24.86108 -6.28920 1.000 88.59700 505 ASN A O 1
ATOM 593 N N . LYS A 1 75 ? 31.44962 -22.62073 -6.02334 1.000 91.75686 506 LYS A N 1
ATOM 594 C CA . LYS A 1 75 ? 32.12499 -22.72555 -4.73252 1.000 78.58589 506 LYS A CA 1
ATOM 595 C C . LYS A 1 75 ? 31.14427 -23.06391 -3.61249 1.000 77.62727 506 LYS A C 1
ATOM 596 O O . LYS A 1 75 ? 31.49745 -23.77913 -2.67304 1.000 86.71726 506 LYS A O 1
ATOM 602 N N . LYS A 1 76 ? 29.90961 -22.56726 -3.68846 1.000 73.10491 507 LYS A N 1
ATOM 603 C CA . LYS A 1 76 ? 28.92978 -22.78996 -2.63225 1.000 73.12333 507 LYS A CA 1
ATOM 604 C C . LYS A 1 76 ? 27.82655 -23.78027 -2.98926 1.000 76.32504 507 LYS A C 1
ATOM 605 O O . LYS A 1 76 ? 27.34971 -24.50405 -2.09423 1.000 72.68374 507 LYS A O 1
ATOM 611 N N . TYR A 1 77 ? 27.41301 -23.83524 -4.25616 1.000 69.39016 508 TYR A N 1
ATOM 612 C CA . TYR A 1 77 ? 26.29645 -24.66791 -4.67082 1.000 68.37575 508 TYR A CA 1
ATOM 613 C C . TYR A 1 77 ? 26.77607 -25.80167 -5.56158 1.000 71.90521 508 TYR A C 1
ATOM 614 O O . TYR A 1 77 ? 27.78510 -25.68349 -6.26262 1.000 71.89930 508 TYR A O 1
ATOM 623 N N . ASN A 1 78 ? 26.04261 -26.90746 -5.50880 1.000 69.39200 509 ASN A N 1
ATOM 624 C CA . ASN A 1 78 ? 26.47501 -28.17367 -6.07599 1.000 69.08966 509 ASN A CA 1
ATOM 625 C C . ASN A 1 78 ? 25.45694 -28.67083 -7.09775 1.000 76.03827 509 ASN A C 1
ATOM 626 O O . ASN A 1 78 ? 24.53777 -27.95249 -7.51366 1.000 72.95286 509 ASN A O 1
ATOM 631 N N . ILE A 1 79 ? 25.61718 -29.93656 -7.48056 1.000 76.62803 510 ILE A N 1
ATOM 632 C CA . ILE A 1 79 ? 24.80071 -30.46347 -8.55433 1.000 71.04822 510 ILE A CA 1
ATOM 633 C C . ILE A 1 79 ? 23.40913 -30.86407 -8.07393 1.000 75.89487 510 ILE A C 1
ATOM 634 O O . ILE A 1 79 ? 22.47051 -30.86478 -8.88142 1.000 77.51687 510 ILE A O 1
ATOM 639 N N . GLN A 1 80 ? 23.22719 -31.19363 -6.78662 1.000 75.78071 511 GLN A N 1
ATOM 640 C CA . GLN A 1 80 ? 21.85956 -31.35332 -6.28901 1.000 74.47565 511 GLN A CA 1
ATOM 641 C C . GLN A 1 80 ? 21.09821 -30.04145 -6.41722 1.000 71.21403 511 GLN A C 1
ATOM 642 O O . GLN A 1 80 ? 19.92826 -30.02182 -6.83349 1.000 73.88516 511 GLN A O 1
ATOM 648 N N . ASP A 1 81 ? 21.78193 -28.93270 -6.12615 1.000 69.92251 512 ASP A N 1
ATOM 649 C CA . ASP A 1 81 ? 21.17323 -27.61486 -6.22054 1.000 69.52949 512 ASP A CA 1
ATOM 650 C C . ASP A 1 81 ? 20.78622 -27.29029 -7.64694 1.000 68.67174 512 ASP A C 1
ATOM 651 O O . ASP A 1 81 ? 19.78811 -26.59985 -7.88256 1.000 70.44348 512 ASP A O 1
ATOM 656 N N . ARG A 1 82 ? 21.57717 -27.76474 -8.61297 1.000 76.46622 513 ARG A N 1
ATOM 657 C CA . ARG A 1 82 ? 21.29349 -27.51165 -10.02376 1.000 73.74102 513 ARG A CA 1
ATOM 658 C C . ARG A 1 82 ? 20.17069 -28.39717 -10.53304 1.000 70.30887 513 ARG A C 1
ATOM 659 O O . ARG A 1 82 ? 19.27438 -27.91531 -11.23474 1.000 69.08419 513 ARG A O 1
ATOM 667 N N . MET A 1 83 ? 20.22573 -29.69173 -10.20333 1.000 69.44917 514 MET A N 1
ATOM 668 C CA . MET A 1 83 ? 19.15989 -30.61250 -10.57121 1.000 70.54463 514 MET A CA 1
ATOM 669 C C . MET A 1 83 ? 17.80553 -30.09472 -10.11474 1.000 71.04107 514 MET A C 1
ATOM 670 O O . MET A 1 83 ? 16.79552 -30.28271 -10.81170 1.000 74.30284 514 MET A O 1
ATOM 675 N N . ALA A 1 84 ? 17.76595 -29.44454 -8.94834 1.000 71.03575 515 ALA A N 1
ATOM 676 C CA . ALA A 1 84 ? 16.51698 -28.85742 -8.47588 1.000 68.04553 515 ALA A CA 1
ATOM 677 C C . ALA A 1 84 ? 15.95925 -27.86115 -9.48963 1.000 67.99560 515 ALA A C 1
ATOM 678 O O . ALA A 1 84 ? 14.79235 -27.95672 -9.90262 1.000 74.40392 515 ALA A O 1
ATOM 680 N N . ILE A 1 85 ? 16.78948 -26.90073 -9.90566 1.000 69.02865 516 ILE A N 1
ATOM 681 C CA . ILE A 1 85 ? 16.39573 -25.90841 -10.90662 1.000 71.98313 516 ILE A CA 1
ATOM 682 C C . ILE A 1 85 ? 15.99923 -26.57453 -12.22859 1.000 70.47192 516 ILE A C 1
ATOM 683 O O . ILE A 1 85 ? 15.04682 -26.14601 -12.89226 1.000 68.72432 516 ILE A O 1
ATOM 688 N N . SER A 1 86 ? 16.71681 -27.62936 -12.62778 1.000 67.21679 517 SER A N 1
ATOM 689 C CA . SER A 1 86 ? 16.38889 -28.33356 -13.86503 1.000 70.43900 517 SER A CA 1
ATOM 690 C C . SER A 1 86 ? 14.97963 -28.91914 -13.83501 1.000 74.17688 517 SER A C 1
ATOM 691 O O . SER A 1 86 ? 14.23024 -28.81424 -14.81892 1.000 79.62808 517 SER A O 1
ATOM 694 N N . LYS A 1 87 ? 14.60113 -29.54629 -12.71451 1.000 73.79385 518 LYS A N 1
ATOM 695 C CA . LYS A 1 87 ? 13.24739 -30.09343 -12.60256 1.000 69.90419 518 LYS A CA 1
ATOM 696 C C . LYS A 1 87 ? 12.19580 -28.98260 -12.57802 1.000 75.68663 518 LYS A C 1
ATOM 697 O O . LYS A 1 87 ? 11.09422 -29.12615 -13.15500 1.000 75.84161 518 LYS A O 1
ATOM 703 N N . ALA A 1 88 ? 12.52450 -27.86151 -11.91873 1.000 77.20697 519 ALA A N 1
ATOM 704 C CA . ALA A 1 88 ? 11.63383 -26.70027 -11.93732 1.000 73.10474 519 ALA A CA 1
ATOM 705 C C . ALA A 1 88 ? 11.36691 -26.24774 -13.36991 1.000 77.20353 519 ALA A C 1
ATOM 706 O O . ALA A 1 88 ? 10.21579 -26.00452 -13.75775 1.000 76.96433 519 ALA A O 1
ATOM 708 N N . LEU A 1 89 ? 12.43510 -26.13651 -14.16941 1.000 76.39349 520 LEU A N 1
ATOM 709 C CA . LEU A 1 89 ? 12.30760 -25.75823 -15.57265 1.000 71.88457 520 LEU A CA 1
ATOM 710 C C . LEU A 1 89 ? 11.46347 -26.75876 -16.34032 1.000 76.79213 520 LEU A C 1
ATOM 711 O O . LEU A 1 89 ? 10.68353 -26.38249 -17.22778 1.000 82.39274 520 LEU A O 1
ATOM 716 N N . GLU A 1 90 ? 11.63803 -28.04487 -16.04460 1.000 72.52047 521 GLU A N 1
ATOM 717 C CA . GLU A 1 90 ? 10.82135 -29.03993 -16.72288 1.000 75.50973 521 GLU A CA 1
ATOM 718 C C . GLU A 1 90 ? 9.33711 -28.81492 -16.46676 1.000 75.98600 521 GLU A C 1
ATOM 719 O O . GLU A 1 90 ? 8.50962 -29.13983 -17.32203 1.000 84.34493 521 GLU A O 1
ATOM 725 N N . ALA A 1 91 ? 8.97522 -28.22628 -15.32769 1.000 83.74188 522 ALA A N 1
ATOM 726 C CA . ALA A 1 91 ? 7.53765 -27.98733 -15.12395 1.000 82.07095 522 ALA A CA 1
ATOM 727 C C . ALA A 1 91 ? 6.95413 -26.82894 -15.94730 1.000 78.70883 522 ALA A C 1
ATOM 728 O O . ALA A 1 91 ? 5.74773 -26.58809 -15.81963 1.000 80.79046 522 ALA A O 1
ATOM 730 N N . ILE A 1 92 ? 7.73490 -26.11624 -16.77086 1.000 81.43897 523 ILE A N 1
ATOM 731 C CA . ILE A 1 92 ? 7.20373 -24.96176 -17.50100 1.000 84.65475 523 ILE A CA 1
ATOM 732 C C . ILE A 1 92 ? 6.14908 -25.40064 -18.50848 1.000 88.77733 523 ILE A C 1
ATOM 733 O O . ILE A 1 92 ? 6.31507 -26.40606 -19.21547 1.000 86.62463 523 ILE A O 1
ATOM 738 N N . ASN A 1 93 ? 5.05108 -24.64505 -18.58149 1.000 88.27569 524 ASN A N 1
ATOM 739 C CA . ASN A 1 93 ? 4.08650 -24.82979 -19.65385 1.000 85.15779 524 ASN A CA 1
ATOM 740 C C . ASN A 1 93 ? 4.46739 -23.95096 -20.83751 1.000 87.91600 524 ASN A C 1
ATOM 741 O O . ASN A 1 93 ? 4.66118 -22.73587 -20.69569 1.000 82.65758 524 ASN A O 1
ATOM 746 N N . GLN A 1 94 ? 4.53562 -24.58421 -22.00979 1.000 91.99091 525 GLN A N 1
ATOM 747 C CA . GLN A 1 94 ? 5.12715 -23.97419 -23.19332 1.000 90.24612 525 GLN A CA 1
ATOM 748 C C . GLN A 1 94 ? 4.18662 -22.96586 -23.83578 1.000 87.98446 525 GLN A C 1
ATOM 749 O O . GLN A 1 94 ? 4.64048 -21.95308 -24.39510 1.000 86.31438 525 GLN A O 1
ATOM 755 N N . VAL A 1 95 ? 2.87967 -23.22233 -23.74728 1.000 87.26240 526 VAL A N 1
ATOM 756 C CA . VAL A 1 95 ? 1.88588 -22.32227 -24.32537 1.000 89.97621 526 VAL A CA 1
ATOM 757 C C . VAL A 1 95 ? 1.91941 -20.98145 -23.60706 1.000 94.52283 526 VAL A C 1
ATOM 758 O O . VAL A 1 95 ? 2.09029 -19.91928 -24.22625 1.000 90.34878 526 VAL A O 1
ATOM 762 N N . HIS A 1 96 ? 1.74593 -21.02234 -22.27918 1.000 93.92131 527 HIS A N 1
ATOM 763 C CA . HIS A 1 96 ? 1.76649 -19.80689 -21.47481 1.000 91.05553 527 HIS A CA 1
ATOM 764 C C . HIS A 1 96 ? 3.11716 -19.12108 -21.56070 1.000 88.50822 527 HIS A C 1
ATOM 765 O O . HIS A 1 96 ? 3.19140 -17.88723 -21.56396 1.000 84.54209 527 HIS A O 1
ATOM 772 N N . MET A 1 97 ? 4.20117 -19.90520 -21.61056 1.000 88.00857 528 MET A N 1
ATOM 773 C CA . MET A 1 97 ? 5.51854 -19.29819 -21.75751 1.000 83.96754 528 MET A CA 1
ATOM 774 C C . MET A 1 97 ? 5.60211 -18.50030 -23.04119 1.000 83.74181 528 MET A C 1
ATOM 775 O O . MET A 1 97 ? 6.11818 -17.38070 -23.03916 1.000 79.26561 528 MET A O 1
ATOM 780 N N . ALA A 1 98 ? 5.06443 -19.05029 -24.13937 1.000 91.49914 529 ALA A N 1
ATOM 781 C CA . ALA A 1 98 ? 5.06082 -18.34368 -25.41590 1.000 87.09520 529 ALA A CA 1
ATOM 782 C C . ALA A 1 98 ? 4.21065 -17.07771 -25.36425 1.000 86.39319 529 ALA A C 1
ATOM 783 O O . ALA A 1 98 ? 4.63877 -16.01656 -25.83359 1.000 83.52949 529 ALA A O 1
ATOM 785 N N . GLU A 1 99 ? 3.00364 -17.16584 -24.80550 1.000 101.01041 530 GLU A N 1
ATOM 786 C CA . GLU A 1 99 ? 2.15714 -15.97636 -24.70095 1.000 100.99717 530 GLU A CA 1
ATOM 787 C C . GLU A 1 99 ? 2.82350 -14.89504 -23.85479 1.000 96.67205 530 GLU A C 1
ATOM 788 O O . GLU A 1 99 ? 2.87667 -13.72122 -24.25281 1.000 94.00150 530 GLU A O 1
ATOM 794 N N . ASN A 1 100 ? 3.31627 -15.27397 -22.66549 1.000 88.18915 531 ASN A N 1
ATOM 795 C CA . ASN A 1 100 ? 4.00290 -14.33011 -21.78976 1.000 85.95858 531 ASN A CA 1
ATOM 796 C C . ASN A 1 100 ? 5.24579 -13.76027 -22.44678 1.000 85.34421 531 ASN A C 1
ATOM 797 O O . ASN A 1 100 ? 5.58218 -12.59340 -22.23288 1.000 85.28627 531 ASN A O 1
ATOM 802 N N . PHE A 1 101 ? 5.96848 -14.57928 -23.20974 1.000 84.52285 532 PHE A N 1
ATOM 803 C CA . PHE A 1 101 ? 7.09854 -14.07500 -23.97533 1.000 83.09293 532 PHE A CA 1
ATOM 804 C C . PHE A 1 101 ? 6.65693 -12.97036 -24.93445 1.000 85.59065 532 PHE A C 1
ATOM 805 O O . PHE A 1 101 ? 7.27448 -11.89667 -24.99135 1.000 80.51644 532 PHE A O 1
ATOM 813 N N . LYS A 1 102 ? 5.58207 -13.22070 -25.69305 1.000 84.44542 533 LYS A N 1
ATOM 814 C CA . LYS A 1 102 ? 5.06962 -12.21390 -26.61937 1.000 84.91544 533 LYS A CA 1
ATOM 815 C C . LYS A 1 102 ? 4.73616 -10.91848 -25.88448 1.000 91.88598 533 LYS A C 1
ATOM 816 O O . LYS A 1 102 ? 5.11424 -9.81953 -26.32194 1.000 91.43402 533 LYS A O 1
ATOM 822 N N . LEU A 1 103 ? 4.06763 -11.03872 -24.73062 1.000 91.78436 534 LEU A N 1
ATOM 823 C CA . LEU A 1 103 ? 3.63602 -9.85749 -23.98023 1.000 86.96117 534 LEU A CA 1
ATOM 824 C C . LEU A 1 103 ? 4.81558 -9.09813 -23.37707 1.000 85.07546 534 LEU A C 1
ATOM 825 O O . LEU A 1 103 ? 4.85077 -7.86255 -23.42064 1.000 86.08785 534 LEU A O 1
ATOM 830 N N . PHE A 1 104 ? 5.77301 -9.81662 -22.78512 1.000 83.33970 535 PHE A N 1
ATOM 831 C CA . PHE A 1 104 ? 6.95423 -9.18102 -22.20840 1.000 83.90519 535 PHE A CA 1
ATOM 832 C C . PHE A 1 104 ? 7.74053 -8.44290 -23.27460 1.000 85.29488 535 PHE A C 1
ATOM 833 O O . PHE A 1 104 ? 8.11397 -7.27696 -23.09475 1.000 87.01151 535 PHE A O 1
ATOM 841 N N . SER A 1 105 ? 8.00753 -9.12044 -24.39414 1.000 88.69876 536 SER A N 1
ATOM 842 C CA . SER A 1 105 ? 8.63188 -8.47339 -25.54029 1.000 89.78447 536 SER A CA 1
ATOM 843 C C . SER A 1 105 ? 7.93412 -7.16680 -25.87188 1.000 86.41416 536 SER A C 1
ATOM 844 O O . SER A 1 105 ? 8.57832 -6.11525 -25.95097 1.000 84.96136 536 SER A O 1
ATOM 847 N N . LYS A 1 106 ? 6.60617 -7.21324 -26.04593 1.000 85.97165 537 LYS A N 1
ATOM 848 C CA . LYS A 1 106 ? 5.86845 -5.99066 -26.35393 1.000 84.65761 537 LYS A CA 1
ATOM 849 C C . LYS A 1 106 ? 6.14745 -4.91490 -25.31529 1.000 92.53765 537 LYS A C 1
ATOM 850 O O . LYS A 1 106 ? 6.50312 -3.78051 -25.66206 1.000 90.41876 537 LYS A O 1
ATOM 856 N N . ALA A 1 107 ? 6.02502 -5.27421 -24.02712 1.000 97.76701 538 ALA A N 1
ATOM 857 C CA . ALA A 1 107 ? 6.17562 -4.31620 -22.93193 1.000 87.03943 538 ALA A CA 1
ATOM 858 C C . ALA A 1 107 ? 7.56240 -3.68552 -22.89582 1.000 92.67431 538 ALA A C 1
ATOM 859 O O . ALA A 1 107 ? 7.71275 -2.55582 -22.40821 1.000 89.88353 538 ALA A O 1
ATOM 861 N N . PHE A 1 108 ? 8.57541 -4.38662 -23.42156 1.000 95.30669 539 PHE A N 1
ATOM 862 C CA . PHE A 1 108 ? 9.96704 -3.94496 -23.37586 1.000 94.51578 539 PHE A CA 1
ATOM 863 C C . PHE A 1 108 ? 10.42322 -3.24351 -24.65452 1.000 97.99188 539 PHE A C 1
ATOM 864 O O . PHE A 1 108 ? 11.62921 -3.03588 -24.84645 1.000 99.19624 539 PHE A O 1
ATOM 872 N N . GLY A 1 109 ? 9.48668 -2.85822 -25.51867 1.000 102.47589 540 GLY A N 1
ATOM 873 C CA . GLY A 1 109 ? 9.82921 -2.14716 -26.73014 1.000 100.83864 540 GLY A CA 1
ATOM 874 C C . GLY A 1 109 ? 10.27120 -3.01163 -27.88826 1.000 100.49374 540 GLY A C 1
ATOM 875 O O . GLY A 1 109 ? 10.85536 -2.48870 -28.84090 1.000 107.46350 540 GLY A O 1
ATOM 876 N N . PHE A 1 110 ? 10.01543 -4.31826 -27.84534 1.000 93.76409 541 PHE A N 1
ATOM 877 C CA . PHE A 1 110 ? 10.38547 -5.20000 -28.94269 1.000 87.01622 541 PHE A CA 1
ATOM 878 C C . PHE A 1 110 ? 9.27759 -5.17164 -29.98533 1.000 93.71685 541 PHE A C 1
ATOM 879 O O . PHE A 1 110 ? 8.18055 -5.69352 -29.75142 1.000 89.55025 541 PHE A O 1
ATOM 887 N N . THR A 1 111 ? 9.58080 -4.57251 -31.14559 1.000 99.08848 542 THR A N 1
ATOM 888 C CA . THR A 1 111 ? 8.60252 -4.29391 -32.19314 1.000 92.34788 542 THR A CA 1
ATOM 889 C C . THR A 1 111 ? 8.33856 -5.48394 -33.10195 1.000 92.33648 542 THR A C 1
ATOM 890 O O . THR A 1 111 ? 7.29190 -5.52623 -33.75766 1.000 93.51844 542 THR A O 1
ATOM 894 N N . GLY A 1 112 ? 9.25473 -6.44548 -33.15522 1.000 89.54283 543 GLY A N 1
ATOM 895 C CA . GLY A 1 112 ? 9.14584 -7.54402 -34.08530 1.000 85.75172 543 GLY A CA 1
ATOM 896 C C . GLY A 1 112 ? 8.18307 -8.63795 -33.65140 1.000 89.70875 543 GLY A C 1
ATOM 897 O O . GLY A 1 112 ? 7.50202 -8.56398 -32.62986 1.000 98.05477 543 GLY A O 1
ATOM 898 N N . LYS A 1 113 ? 8.13524 -9.67684 -34.48342 1.000 95.69476 544 LYS A N 1
ATOM 899 C CA . LYS A 1 113 ? 7.38858 -10.89925 -34.22071 1.000 99.41161 544 LYS A CA 1
ATOM 900 C C . LYS A 1 113 ? 8.15721 -11.77883 -33.23737 1.000 98.77856 544 LYS A C 1
ATOM 901 O O . LYS A 1 113 ? 9.39108 -11.79534 -33.21464 1.000 101.95841 544 LYS A O 1
ATOM 907 N N . VAL A 1 114 ? 7.42245 -12.51147 -32.41485 1.000 93.68052 545 VAL A N 1
ATOM 908 C CA . VAL A 1 114 ? 8.03088 -13.39001 -31.42862 1.000 92.63702 545 VAL A CA 1
ATOM 909 C C . VAL A 1 114 ? 7.48276 -14.79934 -31.62846 1.000 90.08695 545 VAL A C 1
ATOM 910 O O . VAL A 1 114 ? 6.27635 -14.98504 -31.83156 1.000 88.09154 545 VAL A O 1
ATOM 914 N N . ILE A 1 115 ? 8.38122 -15.78897 -31.61778 1.000 84.15165 546 ILE A N 1
ATOM 915 C CA . ILE A 1 115 ? 7.99451 -17.18342 -31.76745 1.000 80.34378 546 ILE A CA 1
ATOM 916 C C . ILE A 1 115 ? 8.31625 -17.93550 -30.48053 1.000 82.37147 546 ILE A C 1
ATOM 917 O O . ILE A 1 115 ? 9.13219 -17.51018 -29.65788 1.000 83.22730 546 ILE A O 1
ATOM 922 N N . ASP A 1 116 ? 7.64783 -19.07166 -30.31410 1.000 81.05144 547 ASP A N 1
ATOM 923 C CA . ASP A 1 116 ? 7.85593 -19.90066 -29.14077 1.000 74.88820 547 ASP A CA 1
ATOM 924 C C . ASP A 1 116 ? 9.28653 -20.41698 -29.10334 1.000 77.06519 547 ASP A C 1
ATOM 925 O O . ASP A 1 116 ? 9.69722 -21.19628 -29.96755 1.000 80.00946 547 ASP A O 1
ATOM 930 N N . ARG A 1 117 ? 10.04124 -19.98600 -28.09267 1.000 77.47538 548 ARG A N 1
ATOM 931 C CA . ARG A 1 117 ? 11.40403 -20.45911 -27.91654 1.000 73.00169 548 ARG A CA 1
ATOM 932 C C . ARG A 1 117 ? 11.52646 -21.31907 -26.67359 1.000 73.37894 548 ARG A C 1
ATOM 933 O O . ARG A 1 117 ? 12.33939 -21.04884 -25.78621 1.000 74.17226 548 ARG A O 1
ATOM 941 N N . TYR A 1 118 ? 10.69062 -22.34997 -26.60558 1.000 73.97435 549 TYR A N 1
ATOM 942 C CA . TYR A 1 118 ? 10.81023 -23.34085 -25.54745 1.000 73.31275 549 TYR A CA 1
ATOM 943 C C . TYR A 1 118 ? 12.13836 -24.08095 -25.64321 1.000 73.78211 549 TYR A C 1
ATOM 944 O O . TYR A 1 118 ? 12.67687 -24.53932 -24.62461 1.000 79.20195 549 TYR A O 1
ATOM 953 N N . ASP A 1 119 ? 12.68900 -24.19376 -26.85514 1.000 78.25124 550 ASP A N 1
ATOM 954 C CA . ASP A 1 119 ? 13.96200 -24.88610 -27.02972 1.000 73.43670 550 ASP A CA 1
ATOM 955 C C . ASP A 1 119 ? 15.07392 -24.19799 -26.24732 1.000 72.96267 550 ASP A C 1
ATOM 956 O O . ASP A 1 119 ? 15.97144 -24.85799 -25.71641 1.000 76.00240 550 ASP A O 1
ATOM 961 N N . VAL A 1 120 ? 15.03877 -22.87181 -26.16065 1.000 70.41416 551 VAL A N 1
ATOM 962 C CA . VAL A 1 120 ? 16.04426 -22.20910 -25.34768 1.000 69.40185 551 VAL A CA 1
ATOM 963 C C . VAL A 1 120 ? 15.89229 -22.61741 -23.87953 1.000 75.53774 551 VAL A C 1
ATOM 964 O O . VAL A 1 120 ? 16.89016 -22.77832 -23.15545 1.000 77.08972 551 VAL A O 1
ATOM 968 N N . ALA A 1 121 ? 14.65535 -22.84552 -23.42765 1.000 73.01039 552 ALA A N 1
ATOM 969 C CA . ALA A 1 121 ? 14.44379 -23.34665 -22.06943 1.000 70.51404 552 ALA A CA 1
ATOM 970 C C . ALA A 1 121 ? 15.00067 -24.76492 -21.89046 1.000 72.62733 552 ALA A C 1
ATOM 971 O O . ALA A 1 121 ? 15.57159 -25.09975 -20.83251 1.000 69.49826 552 ALA A O 1
ATOM 973 N N . VAL A 1 122 ? 14.83610 -25.61876 -22.90500 1.000 71.07278 553 VAL A N 1
ATOM 974 C CA . VAL A 1 122 ? 15.39552 -26.96715 -22.81902 1.000 67.54377 553 VAL A CA 1
ATOM 975 C C . VAL A 1 122 ? 16.91189 -26.90450 -22.74992 1.000 66.70524 553 VAL A C 1
ATOM 976 O O . VAL A 1 122 ? 17.55965 -27.63502 -21.98385 1.000 67.96302 553 VAL A O 1
ATOM 980 N N . GLU A 1 123 ? 17.50292 -26.02681 -23.54856 1.000 69.27117 554 GLU A N 1
ATOM 981 C CA . GLU A 1 123 ? 18.93937 -25.84832 -23.45412 1.000 70.98819 554 GLU A CA 1
ATOM 982 C C . GLU A 1 123 ? 19.32363 -25.38284 -22.05760 1.000 70.80984 554 GLU A C 1
ATOM 983 O O . GLU A 1 123 ? 20.35805 -25.79870 -21.53291 1.000 69.62861 554 GLU A O 1
ATOM 989 N N . LEU A 1 124 ? 18.50644 -24.51487 -21.44464 1.000 74.12761 555 LEU A N 1
ATOM 990 C CA . LEU A 1 124 ? 18.80382 -24.05500 -20.08882 1.000 68.17808 555 LEU A CA 1
ATOM 991 C C . LEU A 1 124 ? 18.88600 -25.22868 -19.13597 1.000 67.12868 555 LEU A C 1
ATOM 992 O O . LEU A 1 124 ? 19.82077 -25.32033 -18.33473 1.000 66.38440 555 LEU A O 1
ATOM 997 N N . GLN A 1 125 ? 17.90596 -26.13666 -19.21057 1.000 68.26775 556 GLN A N 1
ATOM 998 C CA . GLN A 1 125 ? 17.96787 -27.35589 -18.40335 1.000 65.89402 556 GLN A CA 1
ATOM 999 C C . GLN A 1 125 ? 19.27166 -28.09655 -18.63925 1.000 70.72764 556 GLN A C 1
ATOM 1000 O O . GLN A 1 125 ? 19.96542 -28.47745 -17.68474 1.000 74.75880 556 GLN A O 1
ATOM 1006 N N . LYS A 1 126 ? 19.62170 -28.30262 -19.91994 1.000 71.98283 557 LYS A N 1
ATOM 1007 C CA . LYS A 1 126 ? 20.83870 -29.04818 -20.24536 1.000 69.34712 557 LYS A CA 1
ATOM 1008 C C . LYS A 1 126 ? 22.07767 -28.35775 -19.67503 1.000 70.72503 557 LYS A C 1
ATOM 1009 O O . LYS A 1 126 ? 22.94906 -29.00613 -19.08573 1.000 71.47946 557 LYS A O 1
ATOM 1015 N N . ALA A 1 127 ? 22.15952 -27.04364 -19.81679 1.000 71.06377 558 ALA A N 1
ATOM 1016 C CA . ALA A 1 127 ? 23.33274 -26.29633 -19.40171 1.000 73.22575 558 ALA A CA 1
ATOM 1017 C C . ALA A 1 127 ? 23.36381 -26.04059 -17.91022 1.000 73.12726 558 ALA A C 1
ATOM 1018 O O . ALA A 1 127 ? 24.38682 -25.57178 -17.39989 1.000 77.63996 558 ALA A O 1
ATOM 1020 N N . VAL A 1 128 ? 22.26811 -26.30057 -17.21359 1.000 74.72354 559 VAL A N 1
ATOM 1021 C CA . VAL A 1 128 ? 22.27503 -26.24543 -15.75753 1.000 75.23490 559 VAL A CA 1
ATOM 1022 C C . VAL A 1 128 ? 22.69177 -27.58947 -15.16310 1.000 73.93295 559 VAL A C 1
ATOM 1023 O O . VAL A 1 128 ? 23.40863 -27.63449 -14.16198 1.000 77.10639 559 VAL A O 1
ATOM 1027 N N . LYS A 1 129 ? 22.29661 -28.70532 -15.78934 1.000 75.53196 560 LYS A N 1
ATOM 1028 C CA . LYS A 1 129 ? 22.78342 -30.01153 -15.33967 1.000 75.69526 560 LYS A CA 1
ATOM 1029 C C . LYS A 1 129 ? 24.26706 -30.20435 -15.66877 1.000 76.30122 560 LYS A C 1
ATOM 1030 O O . LYS A 1 129 ? 25.02093 -30.74612 -14.85594 1.000 80.92833 560 LYS A O 1
ATOM 1036 N N . THR A 1 130 ? 24.69796 -29.78755 -16.85745 1.000 79.41573 561 THR A N 1
ATOM 1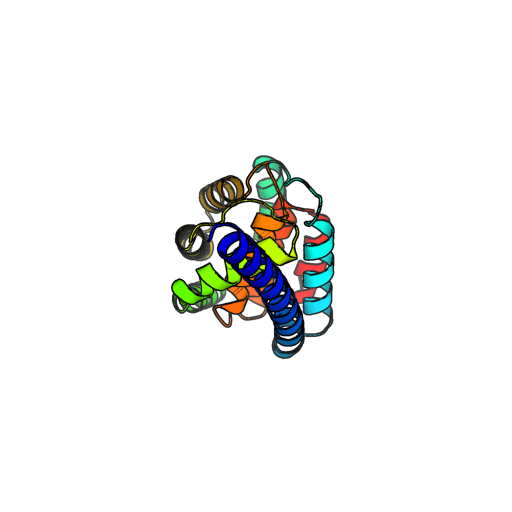037 C CA . THR A 1 130 ? 26.10276 -29.70416 -17.23301 1.000 74.68206 561 THR A CA 1
ATOM 1038 C C . THR A 1 130 ? 26.61718 -28.30613 -16.88420 1.000 77.56069 561 THR A C 1
ATOM 1039 O O . THR A 1 130 ? 25.90510 -27.49303 -16.29064 1.000 79.87258 561 THR A O 1
ATOM 1043 N N . ASP A 1 131 ? 27.84638 -27.97622 -17.26671 1.000 76.64039 562 ASP A N 1
ATOM 1044 C CA . ASP A 1 131 ? 28.28666 -26.59186 -17.14518 1.000 79.17734 562 ASP A CA 1
ATOM 1045 C C . ASP A 1 131 ? 28.59803 -25.98403 -18.50495 1.000 86.38620 562 ASP A C 1
ATOM 1046 O O . ASP A 1 131 ? 29.31698 -24.97737 -18.57469 1.000 83.64060 562 ASP A O 1
ATOM 1051 N N . ASN A 1 132 ? 28.06766 -26.57737 -19.58930 1.000 93.51857 563 ASN A N 1
ATOM 1052 C CA . ASN A 1 132 ? 28.31929 -26.10378 -20.95261 1.000 93.16345 563 ASN A CA 1
ATOM 1053 C C . ASN A 1 132 ? 27.20626 -25.13894 -21.35284 1.000 90.92371 563 ASN A C 1
ATOM 1054 O O . ASN A 1 132 ? 26.11062 -25.54172 -21.75013 1.000 89.78911 563 ASN A O 1
ATOM 1059 N N . TRP A 1 133 ? 27.50062 -23.85349 -21.24401 1.000 80.00396 564 TRP A N 1
ATOM 1060 C CA . TRP A 1 133 ? 26.53733 -22.79628 -21.48399 1.000 78.56174 564 TRP A CA 1
ATOM 1061 C C . TRP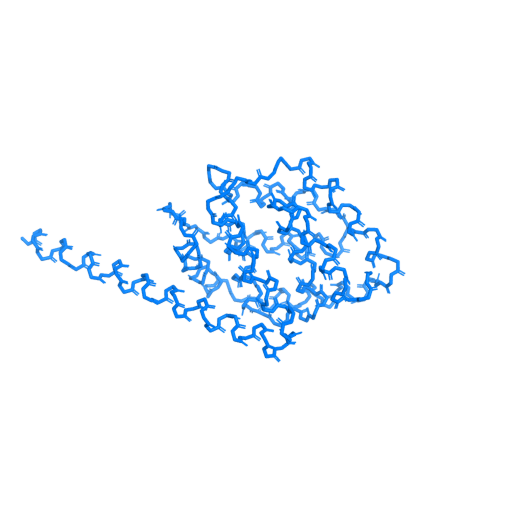 A 1 133 ? 26.66069 -22.19155 -22.86093 1.000 75.08458 564 TRP A C 1
ATOM 1062 O O . TRP A 1 133 ? 25.80727 -21.38714 -23.24406 1.000 72.48011 564 TRP A O 1
ATOM 1073 N N . ARG A 1 134 ? 27.72961 -22.52651 -23.57556 1.000 76.19112 565 ARG A N 1
ATOM 1074 C CA . ARG A 1 134 ? 27.97754 -21.91094 -24.87926 1.000 74.57328 565 ARG A CA 1
ATOM 1075 C C . ARG A 1 134 ? 26.76249 -22.05092 -25.77708 1.000 77.71264 565 ARG A C 1
ATOM 1076 O O . ARG A 1 134 ? 26.16679 -21.01637 -26.14508 1.000 74.14597 565 ARG A O 1
ATOM 1084 N N . PRO A 1 135 ? 26.27349 -23.25943 -26.11044 1.000 75.25841 566 PRO A N 1
ATOM 1085 C CA . PRO A 1 135 ? 25.07393 -23.34495 -26.95451 1.000 66.70868 566 PRO A CA 1
ATOM 1086 C C . PRO A 1 135 ? 23.88159 -22.62294 -26.37679 1.000 70.48517 566 PRO A C 1
ATOM 1087 O O . PRO A 1 135 ? 23.09006 -22.06984 -27.14882 1.000 70.79965 566 PRO A O 1
ATOM 1091 N N . PHE A 1 136 ? 23.72468 -22.59111 -25.04596 1.000 78.64941 567 PHE A N 1
ATOM 1092 C CA . PHE A 1 136 ? 22.65059 -21.78406 -24.47086 1.000 73.30059 567 PHE A CA 1
ATOM 1093 C C . PHE A 1 136 ? 22.79273 -20.31232 -24.85848 1.000 71.66306 567 PHE A C 1
ATOM 1094 O O . PHE A 1 136 ? 21.82274 -19.67275 -25.28710 1.000 67.40997 567 PHE A O 1
ATOM 1102 N N . PHE A 1 137 ? 23.98983 -19.74801 -24.69666 1.000 71.03544 568 PHE A N 1
ATOM 1103 C CA . PHE A 1 137 ? 24.14573 -18.33447 -25.01513 1.000 70.35157 568 PHE A CA 1
ATOM 1104 C C . PHE A 1 137 ? 24.06203 -18.08374 -26.51455 1.000 75.86241 568 PHE A C 1
ATOM 1105 O O . PHE A 1 137 ? 23.61439 -17.00956 -26.93417 1.000 79.78672 568 PHE A O 1
ATOM 1113 N N . VAL A 1 138 ? 24.42512 -19.07246 -27.33530 1.000 74.38830 569 VAL A N 1
ATOM 1114 C CA . VAL A 1 138 ? 24.22613 -18.95208 -28.77587 1.000 66.25202 569 VAL A CA 1
ATOM 1115 C C . VAL A 1 138 ? 22.74156 -18.83400 -29.09033 1.000 66.66664 569 VAL A C 1
ATOM 1116 O O . VAL A 1 138 ? 22.31230 -17.91175 -29.78574 1.000 74.17784 569 VAL A O 1
ATOM 1120 N N . LYS A 1 139 ? 21.93525 -19.76692 -28.57257 1.000 71.72003 570 LYS A N 1
ATOM 1121 C CA . LYS A 1 139 ? 20.48869 -19.74199 -28.82043 1.000 72.59933 570 LYS A CA 1
ATOM 1122 C C . LYS A 1 139 ? 19.85151 -18.46220 -28.27632 1.000 67.95568 570 LYS A C 1
ATOM 1123 O O . LYS A 1 139 ? 19.02773 -17.82405 -28.94655 1.000 67.87731 570 LYS A O 1
ATOM 1129 N N . LEU A 1 140 ? 20.23968 -18.06451 -27.06931 1.000 72.49936 571 LEU A N 1
ATOM 1130 C CA . LEU A 1 140 ? 19.80835 -16.78417 -26.52997 1.000 74.66739 571 LEU A CA 1
ATOM 1131 C C . LEU A 1 140 ? 20.11456 -15.64073 -27.48888 1.000 68.11962 571 LEU A C 1
ATOM 1132 O O . LEU A 1 140 ? 19.25990 -14.78548 -27.72893 1.000 71.45731 571 LEU A O 1
ATOM 1137 N N . GLU A 1 141 ? 21.33658 -15.58227 -28.01900 1.000 67.18196 572 GLU A N 1
ATOM 1138 C CA . GLU A 1 141 ? 21.66383 -14.51019 -28.94932 1.000 70.15373 572 GLU A CA 1
ATOM 1139 C C . GLU A 1 141 ? 20.70994 -14.54379 -30.13131 1.000 72.52054 572 GLU A C 1
ATOM 1140 O O . GLU A 1 141 ? 20.02521 -13.55417 -30.41422 1.000 68.64654 572 GLU A O 1
ATOM 1146 N N . SER A 1 142 ? 20.60840 -15.71060 -30.79104 1.000 76.69549 573 SER A N 1
ATOM 1147 C CA . SER A 1 142 ? 19.73361 -15.89184 -31.95714 1.000 75.66680 573 SER A CA 1
ATOM 1148 C C . SER A 1 142 ? 18.30461 -15.45458 -31.66882 1.000 71.46224 573 SER A C 1
ATOM 1149 O O . SER A 1 142 ? 17.58386 -15.05134 -32.58531 1.000 74.50382 573 SER A O 1
ATOM 1152 N N . LEU A 1 143 ? 17.89023 -15.52431 -30.40924 1.000 72.65293 574 LEU A N 1
ATOM 1153 C CA . LEU A 1 143 ? 16.60081 -15.02516 -29.96458 1.000 74.03207 574 LEU A CA 1
ATOM 1154 C C . LEU A 1 143 ? 16.48409 -13.49799 -30.03703 1.000 74.23861 574 LEU A C 1
ATOM 1155 O O . LEU A 1 143 ? 15.35786 -12.97763 -30.05316 1.000 70.37308 574 LEU A O 1
ATOM 1160 N N . ALA A 1 144 ? 17.60558 -12.77436 -30.10035 1.000 74.83966 575 ALA A N 1
ATOM 1161 C CA . ALA A 1 144 ? 17.65245 -11.32909 -29.87238 1.000 72.78888 575 ALA A CA 1
ATOM 1162 C C . ALA A 1 144 ? 17.78260 -10.61412 -31.20499 1.000 76.51239 575 ALA A C 1
ATOM 1163 O O . ALA A 1 144 ? 18.87594 -10.24707 -31.62107 1.000 79.69191 575 ALA A O 1
ATOM 1165 N N . ALA A 1 145 ? 16.64779 -10.39704 -31.86260 1.000 77.21834 576 ALA A N 1
ATOM 1166 C CA . ALA A 1 145 ? 16.64588 -9.78002 -33.18203 1.000 70.19792 576 ALA A CA 1
ATOM 1167 C C . ALA A 1 145 ? 17.27625 -8.39565 -33.13326 1.000 81.36956 576 ALA A C 1
ATOM 1168 O O . ALA A 1 145 ? 17.10280 -7.65607 -32.16300 1.000 89.60232 576 ALA A O 1
ATOM 1170 N N . GLY A 1 146 ? 18.01674 -8.04471 -34.18611 1.000 84.64855 577 GLY A N 1
ATOM 1171 C CA . GLY A 1 146 ? 18.76760 -6.79712 -34.20403 1.000 83.50408 577 GLY A CA 1
ATOM 1172 C C . GLY A 1 146 ? 19.64241 -6.60051 -32.97414 1.000 86.81238 577 GLY A C 1
ATOM 1173 O O . GLY A 1 146 ? 20.01842 -5.46883 -32.64837 1.000 93.27246 577 GLY A O 1
ATOM 1174 N N . ARG A 1 147 ? 19.95061 -7.70110 -32.27786 1.000 79.19300 578 ARG A N 1
ATOM 1175 C CA . ARG A 1 147 ? 20.76033 -7.70462 -31.06406 1.000 85.11564 578 ARG A CA 1
ATOM 1176 C C . ARG A 1 147 ? 20.06077 -6.98759 -29.89025 1.000 91.82952 578 ARG A C 1
ATOM 1177 O O . ARG A 1 147 ? 20.71765 -6.47762 -28.97339 1.000 94.92044 578 ARG A O 1
ATOM 1185 N N . ALA A 1 148 ? 18.72148 -6.99623 -29.87347 1.000 88.18458 579 ALA A N 1
ATOM 1186 C CA . ALA A 1 148 ? 17.94241 -6.31455 -28.84331 1.000 81.66550 579 ALA A CA 1
ATOM 1187 C C . ALA A 1 148 ? 17.98235 -7.09218 -27.53941 1.000 87.96141 579 ALA A C 1
ATOM 1188 O O . ALA A 1 148 ? 17.58870 -8.26488 -27.49611 1.000 84.47667 579 ALA A O 1
ATOM 1190 N N . ALA A 1 149 ? 18.41446 -6.41974 -26.46694 1.000 93.76920 580 ALA A N 1
ATOM 1191 C CA . ALA A 1 149 ? 18.38883 -7.03667 -25.14386 1.000 85.88744 580 ALA A CA 1
ATOM 1192 C C . ALA A 1 149 ? 16.96334 -7.25991 -24.66075 1.000 81.20916 580 ALA A C 1
ATOM 1193 O O . ALA A 1 149 ? 16.71628 -8.16496 -23.84534 1.000 80.70098 580 ALA A O 1
ATOM 1195 N N . SER A 1 150 ? 16.02566 -6.44460 -25.15631 1.000 76.88552 581 SER A N 1
ATOM 1196 C CA . SER A 1 150 ? 14.63398 -6.55422 -24.74241 1.000 81.14330 581 SER A CA 1
ATOM 1197 C C . SER A 1 150 ? 14.09828 -7.96597 -24.95869 1.000 84.43907 581 SER A C 1
ATOM 1198 O O . SER A 1 150 ? 13.38029 -8.50384 -24.10251 1.000 78.60016 581 SER A O 1
ATOM 1201 N N . ALA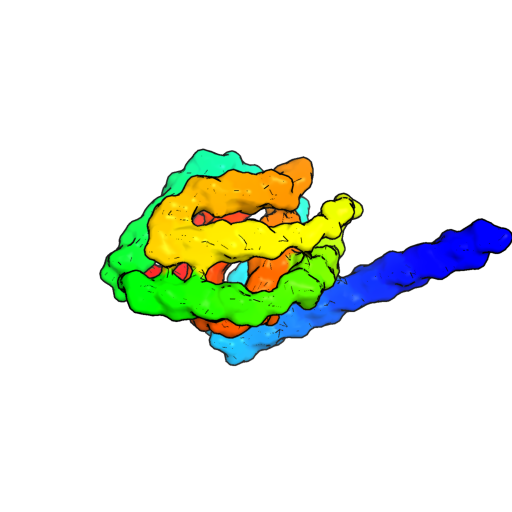 A 1 151 ? 14.46248 -8.59480 -26.08302 1.000 82.39480 582 ALA A N 1
ATOM 1202 C CA . ALA A 1 151 ? 14.05795 -9.97779 -26.32946 1.000 81.13472 582 ALA A CA 1
ATOM 1203 C C . ALA A 1 151 ? 14.63163 -10.92706 -25.27750 1.000 81.66768 582 ALA A C 1
ATOM 1204 O O . ALA A 1 151 ? 13.92687 -11.81655 -24.76305 1.000 75.29402 582 ALA A O 1
ATOM 1206 N N . VAL A 1 152 ? 15.91619 -10.74522 -24.95374 1.000 81.63062 583 VAL A N 1
ATOM 1207 C CA . VAL A 1 152 ? 16.59146 -11.58094 -23.96440 1.000 79.75071 583 VAL A CA 1
ATOM 1208 C C . VAL A 1 152 ? 15.83630 -11.55467 -22.64438 1.000 75.46612 583 VAL A C 1
ATOM 1209 O O . VAL A 1 152 ? 15.37834 -12.59667 -22.14777 1.000 74.83986 583 VAL A O 1
ATOM 1213 N N . THR A 1 153 ? 15.68832 -10.35806 -22.05690 1.000 77.14299 584 THR A N 1
ATOM 1214 C CA . THR A 1 153 ? 15.07915 -10.32130 -20.72825 1.000 75.70975 584 THR A CA 1
ATOM 1215 C C . THR A 1 153 ? 13.59073 -10.65068 -20.77257 1.000 73.99742 584 THR A C 1
ATOM 1216 O O . THR A 1 153 ? 13.06820 -11.18474 -19.79363 1.000 80.00733 584 THR A O 1
ATOM 1220 N N . ALA A 1 154 ? 12.90037 -10.39580 -21.88554 1.000 77.42307 585 ALA A N 1
ATOM 1221 C CA . ALA A 1 154 ? 11.52405 -10.86060 -22.00668 1.000 76.63230 585 ALA A CA 1
ATOM 1222 C C . ALA A 1 154 ? 11.45462 -12.37713 -21.88761 1.000 73.33970 585 ALA A C 1
ATOM 1223 O O . ALA A 1 154 ? 10.62104 -12.92026 -21.15060 1.000 72.41108 585 ALA A O 1
ATOM 1225 N N . TRP A 1 155 ? 12.32548 -13.07736 -22.61836 1.000 73.36936 586 TRP A N 1
ATOM 1226 C CA . TRP A 1 155 ? 12.33279 -14.53460 -22.56640 1.000 71.80290 586 TRP A CA 1
ATOM 1227 C C . TRP A 1 155 ? 12.64396 -15.01988 -21.15643 1.000 68.92521 586 TRP A C 1
ATOM 1228 O O . TRP A 1 155 ? 11.96595 -15.90809 -20.62058 1.000 68.35402 586 TRP A O 1
ATOM 1239 N N . ALA A 1 156 ? 13.67204 -14.43856 -20.54354 1.000 67.32960 587 ALA A N 1
ATOM 1240 C CA . ALA A 1 156 ? 14.01061 -14.76929 -19.16380 1.000 70.36064 587 ALA A CA 1
ATOM 1241 C C . ALA A 1 156 ? 12.80829 -14.62739 -18.22485 1.000 73.22402 587 ALA A C 1
ATOM 1242 O O . ALA A 1 156 ? 12.50925 -15.53053 -17.42641 1.000 72.79350 587 ALA A O 1
ATOM 1244 N N . PHE A 1 157 ? 12.12478 -13.47989 -18.29419 1.000 69.07875 588 PHE A N 1
ATOM 1245 C CA . PHE A 1 157 ? 10.95904 -13.23572 -17.45241 1.000 67.27198 588 PHE A CA 1
ATOM 1246 C C . PHE A 1 157 ? 9.85915 -14.25810 -17.70392 1.000 71.09823 588 PHE A C 1
ATOM 1247 O O . PHE A 1 157 ? 9.21846 -14.72704 -16.75862 1.000 72.76448 588 PHE A O 1
ATOM 1255 N N . SER A 1 158 ? 9.61322 -14.60375 -18.97246 1.000 73.19960 589 SER A N 1
ATOM 1256 C CA . SER A 1 158 ? 8.59979 -15.61252 -19.28848 1.000 72.06622 589 SER A CA 1
ATOM 1257 C C . SER A 1 158 ? 8.92540 -16.95079 -18.63097 1.000 71.40527 589 SER A C 1
ATOM 1258 O O . SER A 1 158 ? 8.02183 -17.65440 -18.15167 1.000 70.21090 589 SER A O 1
ATOM 1261 N N . VAL A 1 159 ? 10.21625 -17.31615 -18.61106 1.000 71.77603 590 VAL A N 1
ATOM 1262 C CA . VAL A 1 159 ? 10.64193 -18.58475 -18.01377 1.000 70.47951 590 VAL A CA 1
ATOM 1263 C C . VAL A 1 159 ? 10.44732 -18.55865 -16.50616 1.000 72.24969 590 VAL A C 1
ATOM 1264 O O . VAL A 1 159 ? 9.95848 -19.52464 -15.90011 1.000 72.03212 590 VAL A O 1
ATOM 1268 N N . MET A 1 160 ? 10.86935 -17.46749 -15.86961 1.000 74.26336 591 MET A N 1
ATOM 1269 C CA . MET A 1 160 ? 10.69516 -17.38346 -14.42589 1.000 71.66025 591 MET A CA 1
ATOM 1270 C C . MET A 1 160 ? 9.22441 -17.37334 -14.06387 1.000 67.32532 591 MET A C 1
ATOM 1271 O O . MET A 1 160 ? 8.81544 -18.01933 -13.09797 1.000 80.32175 591 MET A O 1
ATOM 1276 N N . LEU A 1 161 ? 8.40447 -16.68993 -14.84944 1.000 66.13117 592 LEU A N 1
ATOM 1277 C CA . LEU A 1 161 ? 6.97834 -16.70192 -14.57588 1.000 68.47341 592 LEU A CA 1
ATOM 1278 C C . LEU A 1 161 ? 6.39770 -18.09559 -14.76390 1.000 69.42392 592 LEU A C 1
ATOM 1279 O O . LEU A 1 161 ? 5.41722 -18.45949 -14.10797 1.000 72.00381 592 LEU A O 1
ATOM 1284 N N . GLY A 1 162 ? 7.00627 -18.90345 -15.62501 1.000 72.80862 593 GLY A N 1
ATOM 1285 C CA . GLY A 1 162 ? 6.43437 -20.20967 -15.89397 1.000 77.26501 593 GLY A CA 1
ATOM 1286 C C . GLY A 1 162 ? 6.58428 -21.21706 -14.77790 1.000 72.23126 593 GLY A C 1
ATOM 1287 O O . GLY A 1 162 ? 5.98399 -22.29651 -14.86515 1.000 75.30181 593 GLY A O 1
ATOM 1288 N N . THR A 1 163 ? 7.34318 -20.89427 -13.73361 1.000 75.82120 594 THR A N 1
ATOM 1289 C CA . THR A 1 163 ? 7.74289 -21.95925 -12.82227 1.000 77.06317 594 THR A CA 1
ATOM 1290 C C . THR A 1 163 ? 8.45249 -21.41562 -11.57510 1.000 74.60843 594 THR A C 1
ATOM 1291 O O . THR A 1 163 ? 9.12480 -20.37514 -11.65198 1.000 72.94331 594 THR A O 1
ATOM 1295 N N . PRO A 1 164 ? 8.30239 -22.07030 -10.37763 1.000 76.33562 595 PRO A N 1
ATOM 1296 C CA . PRO A 1 164 ? 9.08674 -21.64157 -9.20429 1.000 78.07372 595 PRO A CA 1
ATOM 1297 C C . PRO A 1 164 ? 10.52967 -22.11567 -9.28231 1.000 71.82823 595 PRO A C 1
ATOM 1298 O O . PRO A 1 164 ? 10.84338 -23.22230 -8.85077 1.000 71.39230 595 PRO A O 1
ATOM 1302 N N . VAL A 1 165 ? 11.41279 -21.29022 -9.84932 1.000 75.64993 596 VAL A N 1
ATOM 1303 C CA . VAL A 1 165 ? 12.82718 -21.63506 -9.94723 1.000 73.60531 596 VAL A CA 1
ATOM 1304 C C . VAL A 1 165 ? 13.53539 -21.55618 -8.59640 1.000 75.95168 596 VAL A C 1
ATOM 1305 O O . VAL A 1 165 ? 14.60901 -22.15738 -8.42568 1.000 74.44436 596 VAL A O 1
ATOM 1309 N N . GLY A 1 166 ? 12.97563 -20.81672 -7.63329 1.000 72.57529 597 GLY A N 1
ATOM 1310 C CA . GLY A 1 166 ? 13.68075 -20.55913 -6.39347 1.000 72.40492 597 GLY A CA 1
ATOM 1311 C C . GLY A 1 166 ? 14.82264 -19.57337 -6.56070 1.000 75.68485 597 GLY A C 1
ATOM 1312 O O . GLY A 1 166 ? 15.31884 -19.37650 -7.68102 1.000 72.51351 597 GLY A O 1
ATOM 1313 N N . ILE A 1 167 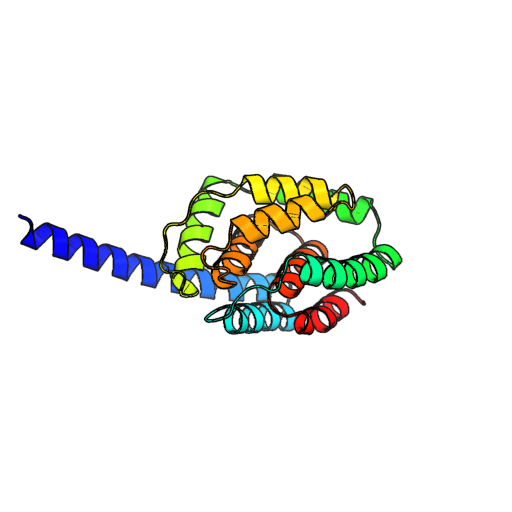? 15.25902 -18.96516 -5.44641 1.000 77.76133 598 ILE A N 1
ATOM 1314 C CA . ILE A 1 167 ? 16.19299 -17.83735 -5.50889 1.000 73.80891 598 ILE A CA 1
ATOM 1315 C C . ILE A 1 167 ? 17.43719 -18.18714 -6.33750 1.000 69.10803 598 ILE A C 1
ATOM 1316 O O . ILE A 1 167 ? 17.98428 -17.34076 -7.05317 1.000 63.63589 598 ILE A O 1
ATOM 1321 N N . LEU A 1 168 ? 17.88019 -19.44475 -6.28773 1.000 67.44878 599 LEU A N 1
ATOM 1322 C CA . LEU A 1 168 ? 19.11090 -19.82082 -6.97574 1.000 68.45026 599 LEU A CA 1
ATOM 1323 C C . LEU A 1 168 ? 18.90943 -19.86753 -8.48801 1.000 69.95127 599 LEU A C 1
ATOM 1324 O O . LEU A 1 168 ? 19.73666 -19.34850 -9.25167 1.000 67.52916 599 LEU A O 1
ATOM 1329 N N . GLY A 1 169 ? 17.81835 -20.49539 -8.94099 1.000 69.23149 600 GLY A N 1
ATOM 1330 C CA . GLY A 1 169 ? 17.48337 -20.44054 -10.35544 1.000 65.55416 600 GLY A CA 1
ATOM 1331 C C . GLY A 1 169 ? 17.27619 -19.01817 -10.83299 1.000 66.41266 600 GLY A C 1
ATOM 1332 O O . GLY A 1 169 ? 17.74703 -18.62568 -11.90310 1.000 68.45093 600 GLY A O 1
ATOM 1333 N N . PHE A 1 170 ? 16.55969 -18.22264 -10.04009 1.000 68.95373 601 PHE A N 1
ATOM 1334 C CA . PHE A 1 170 ? 16.36246 -16.82006 -10.38097 1.000 68.00288 601 PHE A CA 1
ATOM 1335 C C . PHE A 1 170 ? 17.70360 -16.13098 -10.58893 1.000 68.43354 601 PHE A C 1
ATOM 1336 O O . PHE A 1 170 ? 17.92777 -15.46163 -11.60529 1.000 68.43073 601 PHE A O 1
ATOM 1344 N N . ALA A 1 171 ? 18.60545 -16.28378 -9.61652 1.000 73.21821 602 ALA A N 1
ATOM 1345 C CA . ALA A 1 171 ? 19.92308 -15.66526 -9.69602 1.000 72.60464 602 ALA A CA 1
ATOM 1346 C C . ALA A 1 171 ? 20.63549 -16.10808 -10.95574 1.000 65.07105 602 ALA A C 1
ATOM 1347 O O . ALA A 1 171 ? 21.21109 -15.29118 -11.66987 1.000 66.83832 602 ALA A O 1
ATOM 1349 N N . ILE A 1 172 ? 20.56362 -17.39409 -11.27068 1.000 62.32437 603 ILE A N 1
ATOM 1350 C CA . ILE A 1 172 ? 21.31474 -17.89226 -12.41225 1.000 67.85706 603 ILE A CA 1
ATOM 1351 C C . ILE A 1 172 ? 20.77096 -17.31171 -13.72207 1.000 72.31692 603 ILE A C 1
ATOM 1352 O O . ILE A 1 172 ? 21.54144 -16.83521 -14.57117 1.000 73.35913 603 ILE A O 1
ATOM 1357 N N . ILE A 1 173 ? 19.44053 -17.34056 -13.90522 1.000 69.84051 604 ILE A N 1
ATOM 1358 C CA . ILE A 1 173 ? 18.83293 -16.76323 -15.10913 1.000 68.43743 604 ILE A CA 1
ATOM 1359 C C . ILE A 1 173 ? 19.17872 -15.28020 -15.22863 1.000 68.67438 604 ILE A C 1
ATOM 1360 O O . ILE A 1 173 ? 19.66621 -14.81388 -16.26679 1.000 70.09568 604 ILE A O 1
ATOM 1365 N N . MET A 1 174 ? 18.89833 -14.51397 -14.17806 1.000 70.07191 605 MET A N 1
ATOM 1366 C CA . MET A 1 174 ? 19.26126 -13.10059 -14.15417 1.000 71.86146 605 MET A CA 1
ATOM 1367 C C . MET A 1 174 ? 20.73145 -12.87938 -14.48943 1.000 72.20937 605 MET A C 1
ATOM 1368 O O . MET A 1 174 ? 21.09072 -11.88161 -15.11956 1.000 72.07650 605 MET A O 1
ATOM 1373 N N . ALA A 1 175 ? 21.59932 -13.79753 -14.06803 1.000 71.44803 606 ALA A N 1
ATOM 1374 C CA . ALA A 1 175 ? 23.03126 -13.63217 -14.29256 1.000 71.18654 606 ALA A CA 1
ATOM 1375 C C . ALA A 1 175 ? 23.38055 -13.84588 -15.75660 1.000 76.36418 606 ALA A C 1
ATOM 1376 O O . ALA A 1 175 ? 24.18754 -13.10381 -16.33074 1.000 76.79692 606 ALA A O 1
ATOM 1378 N N . ALA A 1 176 ? 22.78934 -14.86652 -16.37382 1.000 75.36440 607 ALA A N 1
ATOM 1379 C CA . ALA A 1 176 ? 22.94950 -15.02637 -17.81154 1.000 69.45670 607 ALA A CA 1
ATOM 1380 C C . ALA A 1 176 ? 22.49472 -13.76138 -18.54503 1.000 74.24061 607 ALA A C 1
ATOM 1381 O O . ALA A 1 176 ? 23.22090 -13.20333 -19.38825 1.000 78.58446 607 ALA A O 1
ATOM 1383 N N . VAL A 1 177 ? 21.30528 -13.26782 -18.19354 1.000 70.54080 608 VAL A N 1
ATOM 1384 C CA . VAL A 1 177 ? 20.77600 -12.07355 -18.84958 1.000 73.34925 608 VAL A CA 1
ATOM 1385 C C . VAL A 1 177 ? 21.71297 -10.89178 -18.65848 1.000 76.55447 608 VAL A C 1
ATOM 1386 O O . VAL A 1 177 ? 21.94472 -10.10720 -19.58501 1.000 82.02175 608 VAL A O 1
ATOM 1390 N N . SER A 1 178 ? 22.25852 -10.73509 -17.45794 1.000 75.11738 609 SER A N 1
ATOM 1391 C CA . SER A 1 178 ? 23.18197 -9.63416 -17.23046 1.000 82.54406 609 SER A CA 1
ATOM 1392 C C . SER A 1 178 ? 24.42874 -9.80126 -18.08146 1.000 82.50245 609 SER A C 1
ATOM 1393 O O . SER A 1 178 ? 24.92805 -8.83091 -18.65637 1.000 89.69010 609 SER A O 1
ATOM 1396 N N . ALA A 1 179 ? 24.92845 -11.03434 -18.19593 1.000 82.43359 610 ALA A N 1
ATOM 1397 C CA . ALA A 1 179 ? 26.10565 -11.29793 -19.02336 1.000 83.34785 610 ALA A CA 1
ATOM 1398 C C . ALA A 1 179 ? 25.88220 -10.84177 -20.45962 1.000 88.66433 610 ALA A C 1
ATOM 1399 O O . ALA A 1 179 ? 26.80422 -10.32836 -21.10996 1.000 90.48530 610 ALA A O 1
ATOM 1401 N N . LEU A 1 180 ? 24.65478 -11.00703 -20.96569 1.000 87.41718 611 LEU A N 1
ATOM 1402 C CA . LEU A 1 180 ? 24.35587 -10.53189 -22.31228 1.000 82.16374 611 LEU A CA 1
ATOM 1403 C C . LEU A 1 180 ? 24.07187 -9.03311 -22.37021 1.000 86.31977 611 LEU A C 1
ATOM 1404 O O . LEU A 1 180 ? 24.40046 -8.38122 -23.37104 1.000 91.75599 611 LEU A O 1
ATOM 1409 N N . VAL A 1 181 ? 23.45676 -8.47383 -21.33372 1.000 85.73682 612 VAL A N 1
ATOM 1410 C CA . VAL A 1 181 ? 22.94244 -7.10824 -21.37457 1.000 87.59283 612 VAL A CA 1
ATOM 1411 C C . VAL A 1 181 ? 23.86266 -6.11730 -20.65924 1.000 92.36793 612 VAL A C 1
ATOM 1412 O O . VAL A 1 181 ? 24.25604 -5.10406 -21.23730 1.000 94.32580 612 VAL A O 1
ATOM 1416 N N . ASN A 1 182 ? 24.21031 -6.38017 -19.39842 1.000 90.37144 613 ASN A N 1
ATOM 1417 C CA . ASN A 1 182 ? 25.17038 -5.53318 -18.68580 1.000 93.47350 613 ASN A CA 1
ATOM 1418 C C . ASN A 1 182 ? 25.73929 -6.30837 -17.50306 1.000 99.49561 613 ASN A C 1
ATOM 1419 O O . ASN A 1 182 ? 25.00544 -6.64687 -16.56182 1.000 95.73320 613 ASN A O 1
ATOM 1424 N N . ASP A 1 183 ? 27.04933 -6.56427 -17.54740 1.000 102.07672 614 ASP A N 1
ATOM 1425 C CA . ASP A 1 183 ? 27.70873 -7.35783 -16.52206 1.000 101.38995 614 ASP A CA 1
ATOM 1426 C C . ASP A 1 183 ? 27.61887 -6.72510 -15.13665 1.000 103.60429 614 ASP A C 1
ATOM 1427 O O . ASP A 1 183 ? 27.95402 -7.39088 -14.14909 1.000 105.57077 614 ASP A O 1
ATOM 1432 N N . LYS A 1 184 ? 27.15345 -5.47588 -15.02962 1.000 103.26570 615 LYS A N 1
ATOM 1433 C CA . LYS A 1 184 ? 27.09382 -4.81626 -13.72663 1.000 99.67901 615 LYS A CA 1
ATOM 1434 C C . LYS A 1 184 ? 26.17503 -5.55603 -12.75946 1.000 98.10145 615 LYS A C 1
ATOM 1435 O O . LYS A 1 184 ? 26.50527 -5.71280 -11.57675 1.000 104.85866 615 LYS A O 1
ATOM 1441 N N . PHE A 1 185 ? 25.02453 -6.03149 -13.24135 1.000 94.91119 616 PHE A N 1
ATOM 1442 C CA . PHE A 1 185 ? 24.01719 -6.60684 -12.35315 1.000 91.82685 616 PHE A CA 1
ATOM 1443 C C . PHE A 1 185 ? 24.45907 -7.90278 -11.68967 1.000 89.04083 616 PHE A C 1
ATOM 1444 O O . PHE A 1 185 ? 23.75359 -8.39527 -10.79897 1.000 89.75496 616 PHE A O 1
ATOM 1452 N N . ILE A 1 186 ? 25.60019 -8.46668 -12.08102 1.000 90.33171 617 ILE A N 1
ATOM 1453 C CA . ILE A 1 186 ? 25.92391 -9.79338 -11.58059 1.000 90.16945 617 ILE A CA 1
ATOM 1454 C C . ILE A 1 186 ? 26.44907 -9.72255 -10.14820 1.000 91.59039 617 ILE A C 1
ATOM 1455 O O . ILE A 1 186 ? 26.29517 -10.67642 -9.38034 1.000 88.51820 617 ILE A O 1
ATOM 1460 N N . GLU A 1 187 ? 27.02939 -8.59505 -9.73764 1.000 93.35598 618 GLU A N 1
ATOM 1461 C CA . GLU A 1 187 ? 27.47738 -8.49296 -8.35182 1.000 95.44167 618 GLU A CA 1
ATOM 1462 C C . GLU A 1 187 ? 26.28862 -8.43471 -7.39479 1.000 97.68878 618 GLU A C 1
ATOM 1463 O O . GLU A 1 187 ? 26.28700 -9.08846 -6.33611 1.000 99.28166 618 GLU A O 1
ATOM 1469 N N . GLN A 1 188 ? 25.26576 -7.65581 -7.75572 1.000 93.72006 619 GLN A N 1
ATOM 1470 C CA . GLN A 1 188 ? 23.99896 -7.70117 -7.03485 1.000 90.29611 619 GLN A CA 1
ATOM 1471 C C . GLN A 1 188 ? 23.41635 -9.11157 -7.03814 1.000 86.17762 619 GLN A C 1
ATOM 1472 O O . GLN A 1 188 ? 22.97530 -9.62356 -5.99427 1.000 86.80247 619 GLN A O 1
ATOM 1478 N N . VAL A 1 189 ? 23.39925 -9.75414 -8.20700 1.000 90.05422 620 VAL A N 1
ATOM 1479 C CA . VAL A 1 189 ? 22.90874 -11.12420 -8.28094 1.000 87.24351 620 VAL A CA 1
ATOM 1480 C C . VAL A 1 189 ? 23.63582 -11.99638 -7.26386 1.000 84.26903 620 VAL A C 1
ATOM 1481 O O . VAL A 1 189 ? 23.00757 -12.73701 -6.49956 1.000 79.91622 620 VAL A O 1
ATOM 1485 N N . ASN A 1 190 ? 24.96891 -11.88463 -7.21290 1.000 85.60776 621 ASN A N 1
ATOM 1486 C CA . ASN A 1 190 ? 25.77140 -12.66779 -6.27116 1.000 87.05885 621 ASN A CA 1
ATOM 1487 C C . ASN A 1 190 ? 25.30360 -12.46051 -4.83388 1.000 85.39156 621 ASN A C 1
ATOM 1488 O O . ASN A 1 190 ? 25.01325 -13.43006 -4.11989 1.000 81.81855 621 ASN A O 1
ATOM 1493 N N . LYS A 1 191 ? 25.24016 -11.19493 -4.39434 1.000 87.64587 622 LYS A N 1
ATOM 1494 C CA . LYS A 1 191 ? 24.64794 -10.83301 -3.10563 1.000 78.23151 622 LYS A CA 1
ATOM 1495 C C . LYS A 1 191 ? 23.36724 -11.61261 -2.80306 1.000 77.96230 622 LYS A C 1
ATOM 1496 O O . LYS A 1 191 ? 23.16594 -12.09568 -1.68354 1.000 85.28272 622 LYS A O 1
ATOM 1502 N N . LEU A 1 192 ? 22.49418 -11.74716 -3.79903 1.000 83.56106 623 LEU A N 1
ATOM 1503 C CA . LEU A 1 192 ? 21.23463 -12.46077 -3.56673 1.000 82.99030 623 LEU A CA 1
ATOM 1504 C C . LEU A 1 192 ? 21.41347 -13.91514 -3.11706 1.000 81.32228 623 LEU A C 1
ATOM 1505 O O . LEU A 1 192 ? 20.43011 -14.53102 -2.69396 1.000 81.57323 623 LEU A O 1
ATOM 1510 N N . ILE A 1 193 ? 22.61209 -14.49872 -3.20631 1.000 80.05478 624 ILE A N 1
ATOM 1511 C CA . ILE A 1 193 ? 22.76031 -15.88500 -2.76221 1.000 79.71680 624 ILE A CA 1
ATOM 1512 C C . ILE A 1 193 ? 24.02890 -16.09384 -1.93179 1.000 80.05524 624 ILE A C 1
ATOM 1513 O O . ILE A 1 193 ? 24.53714 -17.21744 -1.83631 1.000 75.28158 624 ILE A O 1
ATOM 1518 N N . GLY A 1 194 ? 24.52566 -15.02521 -1.29971 1.000 81.82018 625 GLY A N 1
ATOM 1519 C CA . GLY A 1 194 ? 25.81655 -15.05040 -0.63064 1.000 79.26566 625 GLY A CA 1
ATOM 1520 C C . GLY A 1 194 ? 26.97227 -15.33457 -1.57976 1.000 87.00188 625 GLY A C 1
ATOM 1521 O O . GLY A 1 194 ? 27.67522 -16.33962 -1.42742 1.000 88.53042 625 GLY A O 1
ATOM 1522 N N . ILE A 1 195 ? 27.17174 -14.44826 -2.56141 1.000 87.76511 626 ILE A N 1
ATOM 1523 C CA . ILE A 1 195 ? 28.14839 -14.60238 -3.65538 1.000 88.64176 626 ILE A CA 1
ATOM 1524 C C . ILE A 1 195 ? 28.42287 -16.07667 -4.03525 1.000 90.96903 626 ILE A C 1
ATOM 1525 O O . ILE A 1 195 ? 27.72774 -16.66819 -4.88105 1.000 85.52647 626 ILE A O 1
#